Protein AF-Q0RM58-F1 (afdb_monomer_lite)

Organism: Frankia alni (strain DSM 45986 / CECT 9034 / ACN14a) (NCBI:txid326424)

Structure (mmCIF, N/CA/C/O backbone):
data_AF-Q0RM58-F1
#
_entry.id   AF-Q0RM58-F1
#
loop_
_atom_site.group_PDB
_atom_site.id
_atom_site.type_symbol
_atom_site.label_atom_id
_atom_site.label_alt_id
_atom_site.label_comp_id
_atom_site.label_asym_id
_atom_site.label_entity_id
_atom_site.label_seq_id
_atom_site.pdbx_PDB_ins_code
_atom_site.Cartn_x
_atom_site.Cartn_y
_atom_site.Cartn_z
_atom_site.occupancy
_atom_site.B_iso_or_equiv
_atom_site.auth_seq_id
_atom_site.auth_comp_id
_atom_site.auth_asym_id
_atom_site.auth_atom_id
_atom_site.pdbx_PDB_model_num
ATOM 1 N N . MET A 1 1 ? -11.724 3.800 24.415 1.00 93.94 1 MET A N 1
ATOM 2 C CA . MET A 1 1 ? -10.979 3.627 23.146 1.00 93.94 1 MET A CA 1
ATOM 3 C C . MET A 1 1 ? -10.703 2.174 22.776 1.00 93.94 1 MET A C 1
ATOM 5 O O . MET A 1 1 ? -10.964 1.827 21.635 1.00 93.94 1 MET A O 1
ATOM 9 N N . PHE A 1 2 ? -10.227 1.304 23.680 1.00 96.19 2 PHE A N 1
ATOM 10 C CA . PHE A 1 2 ? -9.857 -0.073 23.299 1.00 96.19 2 PHE A CA 1
ATOM 11 C C . PHE A 1 2 ? -10.993 -0.880 22.640 1.00 96.19 2 PHE A C 1
ATOM 13 O O . PHE A 1 2 ? -10.774 -1.454 21.582 1.00 96.19 2 PHE A O 1
ATOM 20 N N . GLY A 1 3 ? -12.210 -0.876 23.205 1.00 97.12 3 GLY A N 1
ATOM 21 C CA . GLY A 1 3 ? -13.359 -1.568 22.596 1.00 97.12 3 GLY A CA 1
ATOM 22 C C . GLY A 1 3 ? -13.718 -1.043 21.199 1.00 97.12 3 GLY A C 1
ATOM 23 O O . GLY A 1 3 ? -14.026 -1.821 20.301 1.00 97.12 3 GLY A O 1
ATOM 24 N N . THR A 1 4 ? -13.590 0.269 20.980 1.00 97.12 4 THR A N 1
ATOM 25 C CA . THR A 1 4 ? -13.769 0.889 19.659 1.00 97.12 4 THR A CA 1
ATOM 26 C C . THR A 1 4 ? -12.712 0.414 18.670 1.00 97.12 4 THR A C 1
ATOM 28 O O . THR A 1 4 ? -13.053 0.054 17.550 1.00 97.12 4 THR A O 1
ATOM 31 N N . TYR A 1 5 ? -11.445 0.366 19.089 1.00 98.19 5 TYR A N 1
ATOM 32 C CA . TYR A 1 5 ? -10.362 -0.129 18.243 1.00 98.19 5 TYR A CA 1
ATOM 33 C C . TYR A 1 5 ? -10.503 -1.618 17.923 1.00 98.19 5 TYR A C 1
ATOM 35 O O . TYR A 1 5 ? -10.303 -2.000 16.779 1.00 98.19 5 TYR A O 1
ATOM 43 N N . TRP A 1 6 ? -10.909 -2.447 18.891 1.00 98.38 6 TRP A N 1
ATOM 44 C CA . TRP A 1 6 ? -11.212 -3.857 18.641 1.00 98.38 6 TRP A CA 1
ATOM 45 C C . TRP A 1 6 ? -12.232 -4.009 17.512 1.00 98.38 6 TRP A C 1
ATOM 47 O O . TRP A 1 6 ? -11.985 -4.706 16.531 1.00 98.38 6 TRP A O 1
ATOM 57 N N . ARG A 1 7 ? -13.370 -3.311 17.636 1.00 98.19 7 ARG A N 1
ATOM 58 C CA . ARG A 1 7 ? -14.427 -3.326 16.621 1.00 98.19 7 ARG A CA 1
ATOM 59 C C . ARG A 1 7 ? -13.922 -2.801 15.277 1.00 98.19 7 ARG A C 1
ATOM 61 O O . ARG A 1 7 ? -14.227 -3.399 14.255 1.00 98.19 7 ARG A O 1
ATOM 68 N N . TRP A 1 8 ? -13.163 -1.706 15.281 1.00 98.19 8 TRP A N 1
ATOM 69 C CA . TRP A 1 8 ? -12.554 -1.120 14.086 1.00 98.19 8 TRP A CA 1
ATOM 70 C C . TRP A 1 8 ? -11.655 -2.115 13.354 1.00 98.19 8 TRP A C 1
ATOM 72 O O . TRP A 1 8 ? -11.871 -2.374 12.176 1.00 98.19 8 TRP A O 1
ATOM 82 N N . HIS A 1 9 ? -10.709 -2.720 14.070 1.00 98.44 9 HIS A N 1
ATOM 83 C CA . HIS A 1 9 ? -9.781 -3.695 13.518 1.00 98.44 9 HIS A CA 1
ATOM 84 C C . HIS A 1 9 ? -10.528 -4.889 12.909 1.00 98.44 9 HIS A C 1
ATOM 86 O O . HIS A 1 9 ? -10.348 -5.189 11.735 1.00 98.44 9 HIS A O 1
ATOM 92 N N . GLN A 1 10 ? -11.444 -5.507 13.665 1.00 98.38 10 GLN A N 1
ATOM 93 C CA . GLN A 1 10 ? -12.262 -6.629 13.182 1.00 98.38 10 GLN A CA 1
ATOM 94 C C . GLN A 1 10 ? -13.056 -6.272 11.920 1.00 98.38 10 GLN A C 1
ATOM 96 O O . GLN A 1 10 ? -13.127 -7.060 10.975 1.00 98.38 10 GLN A O 1
ATOM 101 N N . LEU A 1 11 ? -13.632 -5.069 11.876 1.00 98.12 11 LEU A N 1
ATOM 102 C CA . LEU A 1 11 ? -14.316 -4.577 10.687 1.00 98.12 11 LEU A CA 1
ATOM 103 C C . LEU A 1 11 ? -13.356 -4.434 9.501 1.00 98.12 11 LEU A C 1
ATOM 105 O O . LEU A 1 11 ? -13.660 -4.965 8.443 1.00 98.12 11 LEU A O 1
ATOM 109 N N . GLN A 1 12 ? -12.186 -3.809 9.659 1.00 97.94 12 GLN A N 1
ATOM 110 C CA . GLN A 1 12 ? -11.240 -3.667 8.545 1.00 97.94 12 GLN A CA 1
ATOM 111 C C . GLN A 1 12 ? -10.762 -5.020 7.993 1.00 97.94 12 GLN A C 1
ATOM 113 O O . GLN A 1 12 ? -10.669 -5.182 6.773 1.00 97.94 12 GLN A O 1
ATOM 118 N N . VAL A 1 13 ? -10.500 -5.998 8.871 1.00 97.44 13 VAL A N 1
ATOM 119 C CA . VAL A 1 13 ? -10.130 -7.367 8.470 1.00 97.44 13 VAL A CA 1
ATOM 120 C C . VAL A 1 13 ? -11.262 -8.024 7.683 1.00 97.44 13 VAL A C 1
ATOM 122 O O . VAL A 1 13 ? -11.053 -8.507 6.569 1.00 97.44 13 VAL A O 1
ATOM 125 N N . THR A 1 14 ? -12.479 -8.024 8.231 1.00 96.94 14 THR A N 1
ATOM 126 C CA . THR A 1 14 ? -13.628 -8.701 7.606 1.00 96.94 14 THR A CA 1
ATOM 127 C C . THR A 1 14 ? -14.047 -8.054 6.288 1.00 96.94 14 THR A C 1
ATOM 129 O O . THR A 1 14 ? -14.423 -8.763 5.353 1.00 96.94 14 THR A O 1
ATOM 132 N N . THR A 1 15 ? -13.922 -6.732 6.160 1.00 97.12 15 THR A N 1
ATOM 133 C CA . THR A 1 15 ? -14.230 -6.019 4.912 1.00 97.12 15 THR A CA 1
ATOM 134 C C . THR A 1 15 ? -13.074 -6.000 3.922 1.00 97.12 15 THR A C 1
ATOM 136 O O . THR A 1 15 ? -13.250 -5.515 2.807 1.00 97.12 15 THR A O 1
ATOM 139 N N . ARG A 1 16 ? -11.905 -6.531 4.309 1.00 97.56 16 ARG A N 1
ATOM 140 C CA . ARG A 1 16 ? -10.663 -6.509 3.521 1.00 97.56 16 ARG A CA 1
ATOM 141 C C . ARG A 1 16 ? -10.242 -5.097 3.110 1.00 97.56 16 ARG A C 1
ATOM 143 O O . ARG A 1 16 ? -9.751 -4.902 2.005 1.00 97.56 16 ARG A O 1
ATOM 150 N N . ASP A 1 17 ? -10.462 -4.123 3.989 1.00 97.62 17 ASP A N 1
ATOM 151 C CA . ASP A 1 17 ? -10.064 -2.725 3.762 1.00 97.62 17 ASP A CA 1
ATOM 152 C C . ASP A 1 17 ? -8.633 -2.446 4.247 1.00 97.62 17 ASP A C 1
ATOM 154 O O . ASP A 1 17 ? -8.108 -1.369 4.006 1.00 97.62 17 ASP A O 1
ATOM 158 N N . ILE A 1 18 ? -7.978 -3.415 4.901 1.00 97.31 18 ILE A N 1
ATOM 159 C CA . ILE A 1 18 ? -6.544 -3.328 5.205 1.00 97.31 18 ILE A CA 1
ATOM 160 C C . ILE A 1 18 ? -5.752 -3.661 3.944 1.00 97.31 18 ILE A C 1
ATOM 162 O O . ILE A 1 18 ? -5.834 -4.786 3.449 1.00 97.31 18 ILE A O 1
ATOM 166 N N . ASP A 1 19 ? -5.006 -2.677 3.436 1.00 97.44 19 ASP A N 1
ATOM 167 C CA . ASP A 1 19 ? -4.185 -2.774 2.224 1.00 97.44 19 ASP A CA 1
ATOM 168 C C . ASP A 1 19 ? -4.894 -3.535 1.070 1.00 97.44 19 ASP A C 1
ATOM 170 O O . ASP A 1 19 ? -4.359 -4.512 0.527 1.00 97.44 19 ASP A O 1
ATOM 174 N N . PRO A 1 20 ? -6.103 -3.111 0.636 1.00 98.38 20 PRO A N 1
ATOM 175 C CA . PRO A 1 20 ? -6.936 -3.858 -0.316 1.00 98.38 20 PRO A CA 1
ATOM 176 C C . PRO A 1 20 ? -6.264 -4.045 -1.682 1.00 98.38 20 PRO A C 1
ATOM 178 O O . PRO A 1 20 ? -6.655 -4.910 -2.468 1.00 98.38 20 PRO A O 1
ATOM 181 N N . VAL A 1 21 ? -5.235 -3.245 -1.971 1.00 98.62 21 VAL A N 1
ATOM 182 C CA . VAL A 1 21 ? -4.425 -3.353 -3.182 1.00 98.62 21 VAL A CA 1
ATOM 183 C C . VAL A 1 21 ? -3.596 -4.637 -3.228 1.00 98.62 21 VAL A C 1
ATOM 185 O O . VAL A 1 21 ? -3.374 -5.150 -4.318 1.00 98.62 21 VAL A O 1
ATOM 188 N N . TYR A 1 22 ? -3.191 -5.221 -2.095 1.00 98.56 22 TYR A N 1
ATOM 189 C CA . TYR A 1 22 ? -2.338 -6.419 -2.075 1.00 98.56 22 TYR A CA 1
ATOM 190 C C . TYR A 1 22 ? -3.008 -7.644 -2.711 1.00 98.56 22 TYR A C 1
ATOM 192 O O . TYR A 1 22 ? -2.450 -8.202 -3.663 1.00 98.56 22 TYR A O 1
ATOM 200 N N . PRO A 1 23 ? -4.211 -8.075 -2.276 1.00 98.56 23 PRO A N 1
ATOM 201 C CA . PRO A 1 23 ? -4.868 -9.218 -2.901 1.00 98.56 23 PRO A CA 1
ATOM 202 C C . PRO A 1 23 ? -5.266 -8.942 -4.359 1.00 98.56 23 PRO A C 1
ATOM 204 O O . PRO A 1 23 ? -5.287 -9.878 -5.162 1.00 98.56 23 PRO A O 1
ATOM 207 N N . VAL A 1 24 ? -5.550 -7.683 -4.716 1.00 98.75 24 VAL A N 1
ATOM 208 C CA . VAL A 1 24 ? -5.844 -7.270 -6.098 1.00 98.75 24 VAL A CA 1
ATOM 209 C C . VAL A 1 24 ? -4.597 -7.390 -6.970 1.00 98.75 24 VAL A C 1
ATOM 211 O O . VAL A 1 24 ? -4.641 -8.067 -7.993 1.00 98.75 24 VAL A O 1
ATOM 214 N N . LEU A 1 25 ? -3.471 -6.816 -6.547 1.00 98.69 25 LEU A N 1
ATOM 215 C CA . LEU A 1 25 ? -2.211 -6.841 -7.288 1.00 98.69 25 LEU A CA 1
ATOM 216 C C . LEU A 1 25 ? -1.702 -8.273 -7.479 1.00 98.69 25 LEU A C 1
ATOM 218 O O . LEU A 1 25 ? -1.343 -8.655 -8.590 1.00 98.69 25 LEU A O 1
ATOM 222 N N . ARG A 1 26 ? -1.777 -9.106 -6.431 1.00 98.69 26 ARG A N 1
ATOM 223 C CA . ARG A 1 26 ? -1.446 -10.539 -6.511 1.00 98.69 26 ARG A CA 1
ATOM 224 C C . ARG A 1 26 ? -2.321 -11.280 -7.517 1.00 98.69 26 ARG A C 1
ATOM 226 O O . ARG A 1 26 ? -1.838 -12.160 -8.226 1.00 98.69 26 ARG A O 1
ATOM 233 N N . HIS A 1 27 ? -3.612 -10.955 -7.575 1.00 98.62 27 HIS A N 1
ATOM 234 C CA . HIS A 1 27 ? -4.514 -11.549 -8.556 1.00 98.62 27 HIS A CA 1
ATOM 235 C C . HIS A 1 27 ? -4.170 -11.090 -9.978 1.00 98.62 27 HIS A C 1
ATOM 237 O O . HIS A 1 27 ? -4.113 -11.941 -10.857 1.00 98.62 27 HIS A O 1
ATOM 243 N N . VAL A 1 28 ? -3.889 -9.799 -10.200 1.00 98.50 28 VAL A N 1
ATOM 244 C CA . VAL A 1 28 ? -3.478 -9.275 -11.518 1.00 98.50 28 VAL A CA 1
ATOM 245 C C . VAL A 1 28 ? -2.206 -9.966 -12.009 1.00 98.50 28 VAL A C 1
ATOM 247 O O . VAL A 1 28 ? -2.202 -10.471 -13.124 1.00 98.50 28 VAL A O 1
ATOM 250 N N . ILE A 1 29 ? -1.172 -10.066 -11.164 1.00 98.50 29 ILE A N 1
ATOM 251 C CA . ILE A 1 29 ? 0.096 -10.743 -11.491 1.00 98.50 29 ILE A CA 1
ATOM 252 C C . ILE A 1 29 ? -0.152 -12.182 -11.961 1.00 98.50 29 ILE A C 1
ATOM 254 O O . ILE A 1 29 ? 0.335 -12.590 -13.012 1.00 98.50 29 ILE A O 1
ATOM 258 N N . ARG A 1 30 ? -0.955 -12.943 -11.206 1.00 98.00 30 ARG A N 1
ATOM 259 C CA . ARG A 1 30 ? -1.258 -14.345 -11.530 1.00 98.00 30 ARG A CA 1
ATOM 260 C C . ARG A 1 30 ? -2.120 -14.489 -12.779 1.00 98.00 30 ARG A C 1
ATOM 262 O O . ARG A 1 30 ? -1.852 -15.362 -13.592 1.00 98.00 30 ARG A O 1
ATOM 269 N N . ALA A 1 31 ? -3.147 -13.655 -12.924 1.00 96.94 31 ALA A N 1
ATOM 270 C CA . ALA A 1 31 ? -4.060 -13.707 -14.063 1.00 96.94 31 ALA A CA 1
ATOM 271 C C . ALA A 1 31 ? -3.372 -13.305 -15.375 1.00 96.94 31 ALA A C 1
ATOM 273 O O . ALA A 1 31 ? -3.677 -13.875 -16.416 1.00 96.94 31 ALA A O 1
ATOM 274 N N . ALA A 1 32 ? -2.430 -12.360 -15.320 1.00 96.31 32 ALA A N 1
ATOM 275 C CA . ALA A 1 32 ? -1.630 -11.950 -16.470 1.00 96.31 32 ALA A CA 1
ATOM 276 C C . ALA A 1 32 ? -0.449 -12.896 -16.763 1.00 96.31 32 ALA A C 1
ATOM 278 O O . ALA A 1 32 ? 0.242 -12.697 -17.757 1.00 96.31 32 ALA A O 1
ATOM 279 N N . GLY A 1 33 ? -0.208 -13.909 -15.919 1.00 97.06 33 GLY A N 1
ATOM 280 C CA . GLY A 1 33 ? 0.890 -14.860 -16.101 1.00 97.06 33 GLY A CA 1
ATOM 281 C C . GLY A 1 33 ? 2.271 -14.207 -16.046 1.00 97.06 33 GLY A C 1
ATOM 282 O O . GLY A 1 33 ? 3.168 -14.647 -16.760 1.00 97.06 33 GLY A O 1
ATOM 283 N N . LEU A 1 34 ? 2.428 -13.147 -15.244 1.00 97.56 34 LEU A N 1
ATOM 284 C CA . LEU A 1 34 ? 3.690 -12.414 -15.178 1.00 97.56 34 LEU A CA 1
ATOM 285 C C . LEU A 1 34 ? 4.786 -13.297 -14.588 1.00 97.56 34 LEU A C 1
ATOM 287 O O . LEU A 1 34 ? 4.572 -13.969 -13.573 1.00 97.56 34 LEU A O 1
ATOM 291 N N . ASP A 1 35 ? 5.968 -13.248 -15.195 1.00 98.19 35 ASP A N 1
ATOM 292 C CA . ASP A 1 35 ? 7.150 -13.860 -14.604 1.00 98.19 35 ASP A CA 1
ATOM 293 C C . ASP A 1 35 ? 7.598 -13.102 -13.338 1.00 98.19 35 ASP A C 1
ATOM 295 O O . ASP A 1 35 ? 7.035 -12.072 -12.940 1.00 98.19 35 ASP A O 1
ATOM 299 N N . ARG A 1 36 ? 8.616 -13.635 -12.657 1.00 98.31 36 ARG A N 1
ATOM 300 C CA . ARG A 1 36 ? 9.092 -13.067 -11.392 1.00 98.31 36 ARG A CA 1
ATOM 301 C C . ARG A 1 36 ? 9.662 -11.657 -11.566 1.00 98.31 36 ARG A C 1
ATOM 303 O O . ARG A 1 36 ? 9.396 -10.811 -10.716 1.00 98.31 36 ARG A O 1
ATOM 310 N N . ASP A 1 37 ? 10.403 -11.387 -12.638 1.00 98.62 37 ASP A N 1
ATOM 311 C CA . ASP A 1 37 ? 10.985 -10.063 -12.884 1.00 98.62 37 ASP A CA 1
ATOM 312 C C . ASP A 1 37 ? 9.896 -9.028 -13.171 1.00 98.62 37 ASP A C 1
ATOM 314 O O . ASP A 1 37 ? 9.885 -7.946 -12.580 1.00 98.62 37 ASP A O 1
ATOM 318 N N . GLN A 1 38 ? 8.928 -9.385 -14.011 1.00 98.56 38 GLN A N 1
ATOM 319 C CA . GLN A 1 38 ? 7.765 -8.564 -14.327 1.00 98.56 38 GLN A CA 1
ATOM 320 C C . GLN A 1 38 ? 6.907 -8.283 -13.091 1.00 98.56 38 GLN A C 1
ATOM 322 O O . GLN A 1 38 ? 6.439 -7.155 -12.910 1.00 98.56 38 GLN A O 1
ATOM 327 N N . ALA A 1 39 ? 6.714 -9.280 -12.223 1.00 98.75 39 ALA A N 1
ATOM 328 C CA . ALA A 1 39 ? 5.960 -9.136 -10.984 1.00 98.75 39 ALA A CA 1
ATOM 329 C C . ALA A 1 39 ? 6.666 -8.205 -9.985 1.00 98.75 39 ALA A C 1
ATOM 331 O O . ALA A 1 39 ? 6.025 -7.315 -9.418 1.00 98.75 39 ALA A O 1
ATOM 332 N N . VAL A 1 40 ? 7.985 -8.357 -9.798 1.00 98.81 40 VAL A N 1
ATOM 333 C CA . VAL A 1 40 ? 8.777 -7.442 -8.958 1.00 98.81 40 VAL A CA 1
ATOM 334 C C . VAL A 1 40 ? 8.747 -6.035 -9.538 1.00 98.81 40 VAL A C 1
ATOM 336 O O . VAL A 1 40 ? 8.516 -5.080 -8.794 1.00 98.81 40 VAL A O 1
ATOM 339 N N . TRP A 1 41 ? 8.912 -5.899 -10.856 1.00 98.75 41 TRP A N 1
ATOM 340 C CA . TRP A 1 41 ? 8.853 -4.610 -11.536 1.00 98.75 41 TRP A CA 1
ATOM 341 C C . TRP A 1 41 ? 7.515 -3.900 -11.301 1.00 98.75 41 TRP A C 1
ATOM 343 O O . TRP A 1 41 ? 7.475 -2.729 -10.920 1.00 98.75 41 TRP A O 1
ATOM 353 N N . LEU A 1 42 ? 6.407 -4.628 -11.429 1.00 98.81 42 LEU A N 1
ATOM 354 C CA . LEU A 1 42 ? 5.083 -4.087 -11.151 1.00 98.81 42 LEU A CA 1
ATOM 355 C C . LEU A 1 42 ? 4.923 -3.655 -9.684 1.00 98.81 42 LEU A C 1
ATOM 357 O O . LEU A 1 42 ? 4.368 -2.589 -9.407 1.00 98.81 42 LEU A O 1
ATOM 361 N N . VAL A 1 43 ? 5.426 -4.450 -8.735 1.00 98.81 43 VAL A N 1
ATOM 362 C CA . VAL A 1 43 ? 5.379 -4.118 -7.303 1.00 98.81 43 VAL A CA 1
ATOM 363 C C . VAL A 1 43 ? 6.180 -2.854 -6.996 1.00 98.81 43 VAL A C 1
ATOM 365 O O . VAL A 1 43 ? 5.663 -1.968 -6.312 1.00 98.81 43 VAL A O 1
ATOM 368 N N . V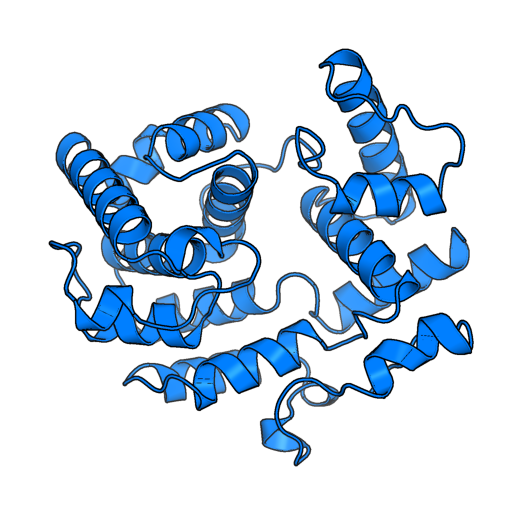AL A 1 44 ? 7.403 -2.711 -7.515 1.00 98.69 44 VAL A N 1
ATOM 369 C CA . VAL A 1 44 ? 8.197 -1.499 -7.256 1.00 98.69 44 VAL A CA 1
ATOM 370 C C . VAL A 1 44 ? 7.584 -0.267 -7.914 1.00 98.69 44 VAL A C 1
ATOM 372 O O . VAL A 1 44 ? 7.601 0.798 -7.300 1.00 98.69 44 VAL A O 1
ATOM 375 N N . LEU A 1 45 ? 6.974 -0.402 -9.100 1.00 98.75 45 LEU A N 1
ATOM 376 C CA . LEU A 1 45 ? 6.211 0.675 -9.731 1.00 98.75 45 LEU A CA 1
ATOM 377 C C . LEU A 1 45 ? 5.025 1.064 -8.851 1.00 98.75 45 LEU A C 1
ATOM 379 O O . LEU A 1 45 ? 4.819 2.249 -8.582 1.00 98.75 45 LEU A O 1
ATOM 383 N N . HIS A 1 46 ? 4.286 0.083 -8.328 1.00 98.81 46 HIS A N 1
ATOM 384 C CA . HIS A 1 46 ? 3.203 0.353 -7.394 1.00 98.81 46 HIS A CA 1
ATOM 385 C C . HIS A 1 46 ? 3.688 1.122 -6.169 1.00 98.81 46 HIS A C 1
ATOM 387 O O . HIS A 1 46 ? 3.079 2.133 -5.832 1.00 98.81 46 HIS A O 1
ATOM 393 N N . VAL A 1 47 ? 4.807 0.737 -5.551 1.00 98.69 47 VAL A N 1
ATOM 394 C CA . VAL A 1 47 ? 5.356 1.496 -4.420 1.00 98.69 47 VAL A CA 1
ATOM 395 C C . VAL A 1 47 ? 5.834 2.876 -4.863 1.00 98.69 47 VAL A C 1
ATOM 397 O O . VAL A 1 47 ? 5.620 3.836 -4.132 1.00 98.69 47 VAL A O 1
ATOM 400 N N . ALA A 1 48 ? 6.464 3.024 -6.031 1.00 98.56 48 ALA A N 1
ATOM 401 C CA . ALA A 1 48 ? 6.976 4.297 -6.540 1.00 98.56 48 ALA A CA 1
ATOM 402 C C . ALA A 1 48 ? 5.866 5.325 -6.812 1.00 98.56 48 ALA A C 1
ATOM 404 O O . ALA A 1 48 ? 6.044 6.503 -6.492 1.00 98.56 48 ALA A O 1
ATOM 405 N N . TYR A 1 49 ? 4.715 4.892 -7.329 1.00 98.69 49 TYR A N 1
ATOM 406 C CA . TYR A 1 49 ? 3.551 5.762 -7.511 1.00 98.69 49 TYR A CA 1
ATOM 407 C C . TYR A 1 49 ? 2.678 5.860 -6.262 1.00 98.69 49 TYR A C 1
ATOM 409 O O . TYR A 1 49 ? 2.103 6.913 -6.004 1.00 98.69 49 TYR A O 1
ATOM 417 N N . TYR A 1 50 ? 2.540 4.768 -5.512 1.00 98.50 50 TYR A N 1
ATOM 418 C CA . TYR A 1 50 ? 1.487 4.528 -4.518 1.00 98.50 50 TYR A CA 1
ATOM 419 C C . TYR A 1 50 ? 0.088 4.915 -5.031 1.00 98.50 50 TYR A C 1
ATOM 421 O O . TYR A 1 50 ? -0.714 5.575 -4.372 1.00 98.50 50 TYR A O 1
ATOM 429 N N . GLN A 1 51 ? -0.152 4.557 -6.291 1.00 98.50 51 GLN A N 1
ATOM 430 C CA . GLN A 1 51 ? -1.358 4.826 -7.063 1.00 98.50 51 GLN A CA 1
ATOM 431 C C . GLN A 1 51 ? -1.474 3.658 -8.057 1.00 98.50 51 GLN A C 1
ATOM 433 O O . GLN A 1 51 ? -0.605 3.498 -8.915 1.00 98.50 51 GLN A O 1
ATOM 438 N N . LEU A 1 52 ? -2.487 2.797 -7.904 1.00 98.75 52 LEU A N 1
ATOM 439 C CA . LEU A 1 52 ? -2.587 1.543 -8.656 1.00 98.75 52 LEU A CA 1
ATOM 440 C C . LEU A 1 52 ? -2.742 1.762 -10.169 1.00 98.75 52 LEU A C 1
ATOM 442 O O . LEU A 1 52 ? -2.017 1.137 -10.932 1.00 98.75 52 LEU A O 1
ATOM 446 N N . GLY A 1 53 ? -3.631 2.653 -10.613 1.00 98.75 53 GLY A N 1
ATOM 447 C CA . GLY A 1 53 ? -3.825 2.953 -12.040 1.00 98.75 53 GLY A CA 1
ATOM 448 C C . GLY A 1 53 ? -2.552 3.450 -12.737 1.00 98.75 53 GLY A C 1
ATOM 449 O O . GLY A 1 53 ? -2.199 2.949 -13.797 1.00 98.75 53 GLY A O 1
ATOM 450 N N . SER A 1 54 ? -1.801 4.359 -12.110 1.00 98.81 54 SER A N 1
ATOM 451 C CA . SER A 1 54 ? -0.506 4.849 -12.596 1.00 98.81 54 SER A CA 1
ATOM 452 C C . SER A 1 54 ? 0.524 3.730 -12.685 1.00 98.81 54 SER A C 1
ATOM 454 O O . SER A 1 54 ? 1.256 3.658 -13.665 1.00 98.81 54 SER A O 1
ATOM 456 N N . ALA A 1 55 ? 0.569 2.841 -11.690 1.00 98.75 55 ALA A N 1
ATOM 457 C CA . ALA A 1 55 ? 1.482 1.705 -11.700 1.00 98.75 55 ALA A CA 1
ATOM 458 C C . ALA A 1 55 ? 1.159 0.716 -12.829 1.00 98.75 55 ALA A C 1
ATOM 460 O O . ALA A 1 55 ? 2.066 0.303 -13.547 1.00 98.75 55 ALA A O 1
ATOM 461 N N . LEU A 1 56 ? -0.125 0.391 -13.028 1.00 98.81 56 LEU A N 1
ATOM 462 C CA . LEU A 1 56 ? -0.571 -0.473 -14.125 1.00 98.81 56 LEU A CA 1
ATOM 463 C C . LEU A 1 56 ? -0.319 0.167 -15.496 1.00 98.81 56 LEU A C 1
ATOM 465 O O . LEU A 1 56 ? 0.149 -0.514 -16.401 1.00 98.81 56 LEU A O 1
ATOM 469 N N . ALA A 1 57 ? -0.569 1.470 -15.647 1.00 98.69 57 ALA A N 1
ATOM 470 C CA . ALA A 1 57 ? -0.298 2.195 -16.887 1.00 98.69 57 ALA A CA 1
ATOM 471 C C . ALA A 1 57 ? 1.202 2.272 -17.201 1.00 98.69 57 ALA A C 1
ATOM 473 O O . ALA A 1 57 ? 1.605 2.039 -18.340 1.00 98.69 57 ALA A O 1
ATOM 474 N N . ALA A 1 58 ? 2.038 2.546 -16.195 1.00 98.56 58 ALA A N 1
ATOM 475 C CA . ALA A 1 58 ? 3.488 2.552 -16.354 1.00 98.56 58 ALA A CA 1
ATOM 476 C C . ALA A 1 58 ? 4.027 1.167 -16.724 1.00 98.56 58 ALA A C 1
ATOM 478 O O . ALA A 1 58 ? 4.853 1.064 -17.629 1.00 98.56 58 ALA A O 1
ATOM 479 N N . TRP A 1 59 ? 3.522 0.114 -16.077 1.00 98.56 59 TRP A N 1
ATOM 480 C CA . TRP A 1 59 ? 3.888 -1.259 -16.405 1.00 98.56 59 TRP A CA 1
ATOM 481 C C . TRP A 1 59 ? 3.414 -1.651 -17.809 1.00 98.56 59 TRP A C 1
ATOM 483 O O . TRP A 1 59 ? 4.201 -2.174 -18.583 1.00 98.56 59 TRP A O 1
ATOM 493 N N . GLY A 1 60 ? 2.175 -1.331 -18.195 1.00 98.06 60 GLY A N 1
ATOM 494 C CA . GLY A 1 60 ? 1.660 -1.638 -19.536 1.00 98.06 60 GLY A CA 1
ATOM 495 C C . GLY A 1 60 ? 2.452 -0.945 -20.650 1.00 98.06 60 GLY A C 1
ATOM 496 O O . GLY A 1 60 ? 2.760 -1.553 -21.669 1.00 98.06 60 GLY A O 1
ATOM 497 N N . ALA A 1 61 ? 2.861 0.308 -20.433 1.00 98.00 61 ALA A N 1
ATOM 498 C CA . ALA A 1 61 ? 3.694 1.049 -21.381 1.00 98.00 61 ALA A CA 1
ATOM 499 C C . ALA A 1 61 ? 5.162 0.578 -21.413 1.00 98.00 61 ALA A C 1
ATOM 501 O O . ALA A 1 61 ? 5.887 0.856 -22.380 1.00 98.00 61 ALA A O 1
ATOM 502 N N . GLN A 1 62 ? 5.625 -0.060 -20.336 1.00 98.00 62 GLN A N 1
ATOM 503 C CA . GLN A 1 62 ? 7.003 -0.494 -20.157 1.00 98.00 62 GLN A CA 1
ATOM 504 C C . GLN A 1 62 ? 7.078 -1.725 -19.218 1.00 98.00 62 GLN A C 1
ATOM 506 O O . GLN A 1 62 ? 7.442 -1.587 -18.044 1.00 98.00 62 GLN A O 1
ATOM 511 N N . PRO A 1 63 ? 6.746 -2.933 -19.724 1.00 97.31 63 PRO A N 1
ATOM 512 C CA . PRO A 1 63 ? 6.626 -4.148 -18.903 1.00 97.31 63 PRO A CA 1
ATOM 513 C C . PRO A 1 63 ? 7.979 -4.729 -18.479 1.00 97.31 63 PRO A C 1
ATOM 515 O O . PRO A 1 63 ? 8.049 -5.527 -17.547 1.00 97.31 63 PRO A O 1
ATOM 518 N N . VAL A 1 64 ? 9.054 -4.302 -19.142 1.00 97.88 64 VAL A N 1
ATOM 519 C CA . VAL A 1 64 ? 10.445 -4.605 -18.794 1.00 97.88 64 VAL A CA 1
ATOM 520 C C . VAL A 1 64 ? 11.093 -3.331 -18.246 1.00 97.88 64 VAL A C 1
ATOM 522 O O . VAL A 1 64 ? 10.880 -2.267 -18.835 1.00 97.88 64 VAL A O 1
ATOM 525 N N . PRO A 1 65 ? 11.886 -3.389 -17.159 1.00 97.94 65 PRO A N 1
ATOM 526 C CA . PRO A 1 65 ? 12.599 -2.224 -16.650 1.00 97.94 65 PRO A CA 1
ATOM 527 C C . PRO A 1 65 ? 13.400 -1.511 -17.745 1.00 97.94 65 PRO A C 1
ATOM 529 O O . PRO A 1 65 ? 14.065 -2.126 -18.572 1.00 97.94 65 PRO A O 1
ATOM 532 N N . GLY A 1 66 ? 13.327 -0.186 -17.746 1.00 97.44 66 GLY A N 1
ATOM 533 C CA . GLY A 1 66 ? 13.959 0.665 -18.746 1.00 97.44 66 GLY A CA 1
ATOM 534 C C . GLY A 1 66 ? 13.956 2.121 -18.301 1.00 97.44 66 GLY A C 1
ATOM 535 O O . GLY A 1 66 ? 13.316 2.466 -17.302 1.00 97.44 66 GLY A O 1
ATOM 536 N N . GLY A 1 67 ? 14.679 2.968 -19.036 1.00 96.94 67 GLY A N 1
ATOM 537 C CA . GLY A 1 67 ? 14.885 4.376 -18.689 1.00 96.94 67 GLY A CA 1
ATOM 538 C C . GLY A 1 67 ? 13.582 5.163 -18.467 1.00 96.94 67 GLY A C 1
ATOM 539 O O . GLY A 1 67 ? 12.551 4.840 -19.062 1.00 96.94 67 GLY A O 1
ATOM 540 N N . PRO A 1 68 ? 13.608 6.209 -17.622 1.00 95.50 68 PRO A N 1
ATOM 541 C CA . PRO A 1 68 ? 12.417 6.990 -17.321 1.00 95.50 68 PRO A CA 1
ATOM 542 C C . PRO A 1 68 ? 11.902 7.719 -18.570 1.00 95.50 68 PRO A C 1
ATOM 544 O O . PRO A 1 68 ? 12.644 8.436 -19.242 1.00 95.50 68 PRO A O 1
ATOM 547 N N . ARG A 1 69 ? 10.604 7.579 -18.859 1.00 97.12 69 ARG A N 1
ATOM 548 C CA . ARG A 1 69 ? 9.932 8.281 -19.963 1.00 97.12 69 ARG A CA 1
ATOM 549 C C . ARG A 1 69 ? 9.161 9.492 -19.428 1.00 97.12 69 ARG A C 1
ATOM 551 O O . ARG A 1 69 ? 8.424 9.326 -18.452 1.00 97.12 69 ARG A O 1
ATOM 558 N N . PRO A 1 70 ? 9.234 10.678 -20.067 1.00 97.00 70 PRO A N 1
ATOM 559 C CA . PRO A 1 70 ? 8.580 11.889 -19.563 1.00 97.00 70 PRO A CA 1
ATOM 560 C C . PRO A 1 70 ? 7.092 11.717 -19.226 1.00 97.00 70 PRO A C 1
ATOM 562 O O . PRO A 1 70 ? 6.659 12.154 -18.166 1.00 97.00 70 PRO A O 1
ATOM 565 N N . GLY A 1 71 ? 6.325 11.021 -20.075 1.00 97.62 71 GLY A N 1
ATOM 566 C CA . GLY A 1 71 ? 4.896 10.777 -19.840 1.00 97.62 71 GLY A CA 1
ATOM 567 C C . GLY A 1 71 ? 4.589 9.847 -18.660 1.00 97.62 71 GLY A C 1
ATOM 568 O O . GLY A 1 71 ? 3.521 9.952 -18.068 1.00 97.62 71 GLY A O 1
ATOM 569 N N . LEU A 1 72 ? 5.518 8.963 -18.279 1.00 98.31 72 LEU A N 1
ATOM 570 C CA . LEU A 1 72 ? 5.340 8.081 -17.122 1.00 98.31 72 LEU A CA 1
ATOM 571 C C . LEU A 1 72 ? 5.645 8.821 -15.816 1.00 98.31 72 LEU A C 1
ATOM 573 O O . LEU A 1 72 ? 4.947 8.641 -14.819 1.00 98.31 72 LEU A O 1
ATOM 577 N N . LEU A 1 73 ? 6.639 9.710 -15.819 1.00 98.44 73 LEU A N 1
ATOM 578 C CA . LEU A 1 73 ? 7.018 10.494 -14.639 1.00 98.44 73 LEU A CA 1
ATOM 579 C C . LEU A 1 73 ? 5.942 11.496 -14.194 1.00 98.44 73 LEU A C 1
ATOM 581 O O . LEU A 1 73 ? 5.957 11.931 -13.046 1.00 98.44 73 LEU A O 1
ATOM 585 N N . THR A 1 74 ? 5.026 11.876 -15.086 1.00 98.31 74 THR A N 1
ATOM 586 C CA . THR A 1 74 ? 3.938 12.823 -14.797 1.00 98.31 74 THR A CA 1
ATOM 587 C C . THR A 1 74 ? 2.638 12.146 -14.362 1.00 98.31 74 THR A C 1
ATOM 589 O O . THR A 1 74 ? 1.673 12.843 -14.031 1.00 98.31 74 THR A O 1
ATOM 592 N N . LEU A 1 75 ? 2.587 10.807 -14.329 1.00 98.62 75 LEU A N 1
ATOM 593 C CA . LEU A 1 75 ? 1.407 10.093 -13.849 1.00 98.62 75 LEU A CA 1
ATOM 594 C C . LEU A 1 75 ? 1.140 10.412 -12.362 1.00 98.62 75 LEU A C 1
ATOM 596 O O . LEU A 1 75 ? 2.075 10.645 -11.590 1.00 98.62 75 LEU A O 1
ATOM 600 N N . PRO A 1 76 ? -0.133 10.414 -11.921 1.00 98.56 76 PRO A N 1
ATOM 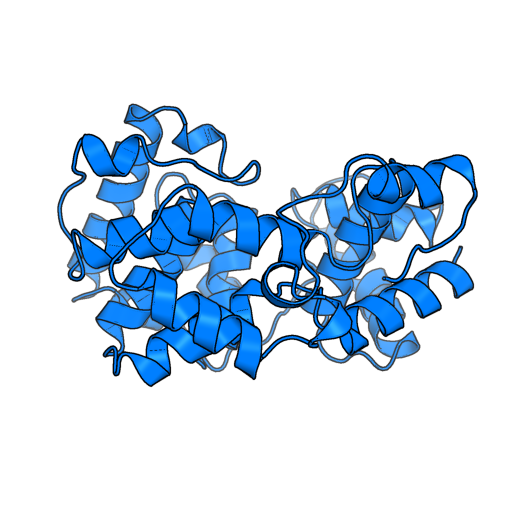601 C CA . PRO A 1 76 ? -0.489 10.725 -10.541 1.00 98.56 76 PRO A CA 1
ATOM 602 C C . PRO A 1 76 ? 0.232 9.849 -9.509 1.00 98.56 76 PRO A C 1
ATOM 604 O O . PRO A 1 76 ? 0.284 8.628 -9.653 1.00 98.56 76 PRO A O 1
ATOM 607 N N . THR A 1 77 ? 0.690 10.466 -8.420 1.00 98.38 77 THR A N 1
ATOM 608 C CA . THR A 1 77 ? 1.291 9.783 -7.264 1.00 98.38 77 THR A CA 1
ATOM 609 C C . THR A 1 77 ? 0.454 9.974 -5.996 1.00 98.38 77 THR A C 1
ATOM 611 O O . THR A 1 77 ? -0.143 11.037 -5.764 1.00 98.38 77 THR A O 1
ATOM 614 N N . GLY A 1 78 ? 0.420 8.938 -5.157 1.00 97.31 78 GLY A N 1
ATOM 615 C CA . GLY A 1 78 ? -0.175 8.948 -3.824 1.00 97.31 78 GLY A CA 1
ATOM 616 C C . GLY A 1 78 ? 0.490 9.962 -2.889 1.00 97.31 78 GLY A C 1
ATOM 617 O O . GLY A 1 78 ? 1.556 10.520 -3.166 1.00 97.31 78 GLY A O 1
ATOM 618 N N . THR A 1 79 ? -0.148 10.240 -1.755 1.00 95.50 79 THR A N 1
ATOM 619 C CA . THR A 1 79 ? 0.346 11.231 -0.775 1.00 95.50 79 THR A CA 1
ATOM 620 C C . THR A 1 79 ? 1.650 10.778 -0.111 1.00 95.50 79 THR A C 1
ATOM 622 O O . THR A 1 79 ? 2.524 11.586 0.226 1.00 95.50 79 THR A O 1
ATOM 625 N N . GLU A 1 80 ? 1.793 9.470 0.017 1.00 95.31 80 GLU A N 1
ATOM 626 C CA . GLU A 1 80 ? 2.913 8.725 0.563 1.00 95.31 80 GLU A CA 1
ATOM 627 C C . GLU A 1 80 ? 4.165 8.894 -0.307 1.00 95.31 80 GLU A C 1
ATOM 629 O O . GLU A 1 80 ? 5.280 8.957 0.206 1.00 95.31 80 GLU A O 1
ATOM 634 N N . ARG A 1 81 ? 3.972 9.097 -1.618 1.00 97.19 81 ARG A N 1
ATOM 635 C CA . ARG A 1 81 ? 5.018 9.355 -2.616 1.00 97.19 81 ARG A CA 1
ATOM 636 C C . ARG A 1 81 ? 4.978 10.773 -3.185 1.00 97.19 81 ARG A C 1
ATOM 638 O O . ARG A 1 81 ? 5.451 11.019 -4.288 1.00 97.19 81 ARG A O 1
ATOM 645 N N . ARG A 1 82 ? 4.481 11.754 -2.422 1.00 96.19 82 ARG A N 1
ATOM 646 C CA . ARG A 1 82 ? 4.362 13.156 -2.882 1.00 96.19 82 ARG A CA 1
ATOM 647 C C . ARG A 1 82 ? 5.669 13.788 -3.383 1.00 96.19 82 ARG A C 1
ATOM 649 O O . ARG A 1 82 ? 5.600 14.710 -4.186 1.00 96.19 82 ARG A O 1
ATOM 656 N N . ALA A 1 83 ? 6.832 13.311 -2.930 1.00 97.06 83 ALA A N 1
ATOM 657 C CA . ALA A 1 83 ? 8.135 13.761 -3.427 1.00 97.06 83 ALA A CA 1
ATOM 658 C C . ALA A 1 83 ? 8.318 13.457 -4.926 1.00 97.06 83 ALA A C 1
ATOM 660 O O . ALA A 1 83 ? 8.881 14.262 -5.657 1.00 97.06 83 ALA A O 1
ATOM 661 N N . HIS A 1 84 ? 7.741 12.354 -5.413 1.00 98.25 84 HIS A N 1
ATOM 662 C CA . HIS A 1 84 ? 7.782 11.957 -6.822 1.00 98.25 84 HIS A CA 1
ATOM 663 C C . HIS A 1 84 ? 6.849 12.790 -7.721 1.00 98.25 84 HIS A C 1
ATOM 665 O O . HIS A 1 84 ? 6.796 12.562 -8.923 1.00 98.25 84 HIS A O 1
ATOM 671 N N . ARG A 1 85 ? 6.114 13.771 -7.173 1.00 97.44 85 ARG A N 1
ATOM 672 C CA . ARG A 1 85 ? 5.427 14.794 -7.987 1.00 97.44 85 ARG A CA 1
ATOM 673 C C . ARG A 1 85 ? 6.423 15.748 -8.648 1.00 97.44 85 ARG A C 1
ATOM 675 O O . ARG A 1 85 ? 6.103 16.346 -9.669 1.00 97.44 85 ARG A O 1
ATOM 682 N N . ASP A 1 86 ? 7.616 15.888 -8.070 1.00 98.12 86 ASP A N 1
ATOM 683 C CA . ASP A 1 86 ? 8.757 16.480 -8.756 1.00 98.12 86 ASP A CA 1
ATOM 684 C C . ASP A 1 86 ? 9.360 15.428 -9.696 1.00 98.12 86 ASP A C 1
ATOM 686 O O . ASP A 1 86 ? 10.006 14.468 -9.264 1.00 98.12 86 ASP A O 1
ATOM 690 N N . VAL A 1 87 ? 9.160 15.630 -10.998 1.00 98.19 87 VAL A N 1
ATOM 691 C CA . VAL A 1 87 ? 9.626 14.716 -12.049 1.00 98.19 87 VAL A CA 1
ATOM 692 C C . VAL A 1 87 ? 11.137 14.489 -12.014 1.00 98.19 87 VAL A C 1
ATOM 694 O O . VAL A 1 87 ? 11.592 13.419 -12.405 1.00 98.19 87 VAL A O 1
ATOM 697 N N . ARG A 1 88 ? 11.932 15.446 -11.510 1.00 98.25 88 ARG A N 1
ATOM 698 C CA . ARG A 1 88 ? 13.390 15.287 -11.386 1.00 98.25 88 ARG A CA 1
ATOM 699 C C . ARG A 1 88 ? 13.735 14.317 -10.263 1.00 98.25 88 ARG A C 1
ATOM 701 O O . ARG A 1 88 ? 14.621 13.487 -10.434 1.00 98.25 88 ARG A O 1
ATOM 708 N N . GLN A 1 89 ? 13.043 14.414 -9.126 1.00 98.38 89 GLN A N 1
ATOM 709 C CA . GLN A 1 89 ? 13.202 13.466 -8.017 1.00 98.38 89 GLN A CA 1
ATOM 710 C C . GLN A 1 89 ? 12.756 12.068 -8.432 1.00 98.38 89 GLN A C 1
ATOM 712 O O . GLN A 1 89 ? 13.456 11.094 -8.163 1.00 98.38 89 GLN A O 1
ATOM 717 N N . PHE A 1 90 ? 11.631 11.971 -9.141 1.00 98.50 90 PHE A N 1
ATOM 718 C CA . PHE A 1 90 ? 11.142 10.682 -9.606 1.00 98.50 90 PHE A CA 1
ATOM 719 C C . PHE A 1 90 ? 12.068 10.057 -10.661 1.00 98.50 90 PHE A C 1
ATOM 721 O O . PHE A 1 90 ? 12.393 8.878 -10.563 1.00 98.50 90 PHE A O 1
ATOM 728 N N . ALA A 1 91 ? 12.581 10.842 -11.613 1.00 98.50 91 ALA A N 1
ATOM 729 C CA . ALA A 1 91 ? 13.555 10.358 -12.592 1.00 98.50 91 ALA A CA 1
ATOM 730 C C . ALA A 1 91 ? 14.810 9.777 -11.923 1.00 98.50 91 ALA A C 1
ATOM 732 O O . ALA A 1 91 ? 15.279 8.717 -12.333 1.00 98.50 91 ALA A O 1
ATOM 733 N N . ARG A 1 92 ? 15.327 10.429 -10.870 1.00 98.50 92 ARG A N 1
ATOM 734 C CA . ARG A 1 92 ? 16.477 9.917 -10.109 1.00 98.50 92 ARG A CA 1
ATOM 735 C C . ARG A 1 92 ? 16.155 8.636 -9.345 1.00 98.50 92 ARG A C 1
ATOM 737 O O . ARG A 1 92 ? 16.919 7.684 -9.437 1.00 98.50 92 ARG A O 1
ATOM 744 N N . HIS A 1 93 ? 15.002 8.570 -8.673 1.00 98.62 93 HIS A N 1
ATOM 745 C CA . HIS A 1 93 ? 14.538 7.337 -8.027 1.00 98.62 93 HIS A CA 1
ATOM 746 C C . HIS A 1 93 ? 14.448 6.171 -9.024 1.00 98.62 93 HIS A C 1
ATOM 748 O O . HIS A 1 93 ? 14.966 5.086 -8.766 1.00 98.62 93 HIS A O 1
ATOM 754 N N . TRP A 1 94 ? 13.836 6.411 -10.187 1.00 98.56 94 TRP A N 1
ATOM 755 C CA . TRP A 1 94 ? 13.700 5.417 -11.249 1.00 98.56 94 TRP A CA 1
ATOM 756 C C . TRP A 1 94 ? 15.069 4.961 -11.763 1.00 98.56 94 TRP A C 1
ATOM 758 O O . TRP A 1 94 ? 15.320 3.763 -11.845 1.00 98.56 94 TRP A O 1
ATOM 768 N N . ALA A 1 95 ? 15.984 5.889 -12.053 1.00 98.44 95 ALA A N 1
ATOM 769 C CA . ALA A 1 95 ? 17.347 5.549 -12.460 1.00 98.44 95 ALA A CA 1
ATOM 770 C C . ALA A 1 95 ? 18.095 4.747 -11.377 1.00 98.44 95 ALA A C 1
ATOM 772 O O . ALA A 1 95 ? 18.789 3.783 -11.694 1.00 98.44 95 ALA A O 1
ATOM 773 N N . GLY A 1 96 ? 17.903 5.093 -10.100 1.00 98.44 96 GLY A N 1
ATOM 774 C CA . GLY A 1 96 ? 18.448 4.352 -8.963 1.00 98.44 96 GLY A CA 1
ATOM 775 C C . GLY A 1 96 ? 17.934 2.912 -8.879 1.00 98.44 96 GLY A C 1
ATOM 776 O O . GLY A 1 96 ? 18.722 2.013 -8.582 1.00 98.44 96 GLY A O 1
ATOM 777 N N . LEU A 1 97 ? 16.649 2.677 -9.182 1.00 98.38 97 LEU A N 1
ATOM 778 C CA . LEU A 1 97 ? 16.077 1.328 -9.285 1.00 98.38 97 LEU A CA 1
ATOM 779 C C . LEU A 1 97 ? 16.737 0.527 -10.409 1.00 98.38 97 LEU A C 1
ATOM 781 O O . LEU A 1 97 ? 17.177 -0.590 -10.164 1.00 98.38 97 LEU A O 1
ATOM 785 N N . LEU A 1 98 ? 16.854 1.102 -11.610 1.00 98.56 98 LEU A N 1
ATOM 786 C CA . LEU A 1 98 ? 17.481 0.418 -12.749 1.00 98.56 98 LEU A CA 1
ATOM 787 C C . LEU A 1 98 ? 18.930 0.048 -12.444 1.00 98.56 98 LEU A C 1
ATOM 789 O O . LEU A 1 98 ? 19.306 -1.107 -12.592 1.00 98.56 98 LEU A O 1
ATOM 793 N N . GLY A 1 99 ? 19.709 0.988 -11.903 1.00 98.38 99 GLY A N 1
ATOM 794 C CA . GLY A 1 99 ? 21.083 0.704 -11.504 1.00 98.38 99 GLY A CA 1
ATOM 795 C C . GLY A 1 99 ? 21.177 -0.379 -10.425 1.00 98.38 99 GLY A C 1
ATOM 796 O O . GLY A 1 99 ? 22.163 -1.110 -10.381 1.00 98.38 99 GLY A O 1
ATOM 797 N N . ALA A 1 100 ? 20.176 -0.502 -9.546 1.00 98.44 100 ALA A N 1
ATOM 798 C CA . ALA A 1 100 ? 20.101 -1.613 -8.605 1.00 98.44 100 ALA A CA 1
ATOM 799 C C . ALA A 1 100 ? 19.790 -2.935 -9.321 1.00 98.44 100 ALA A C 1
ATOM 801 O O . ALA A 1 100 ? 20.499 -3.909 -9.098 1.00 98.44 100 ALA A O 1
ATOM 802 N N . PHE A 1 101 ? 18.809 -2.970 -10.222 1.00 98.62 101 PHE A N 1
ATOM 803 C CA . PHE A 1 101 ? 18.481 -4.176 -10.989 1.00 98.62 101 PHE A CA 1
ATOM 804 C C . PHE A 1 101 ? 19.658 -4.661 -11.829 1.00 98.62 101 PHE A C 1
ATOM 806 O O . PHE A 1 101 ? 19.991 -5.842 -11.763 1.00 98.62 101 PHE A O 1
ATOM 813 N N . ASP A 1 102 ? 20.347 -3.759 -12.525 1.00 98.38 102 ASP A N 1
ATOM 814 C CA . ASP A 1 102 ? 21.498 -4.092 -13.367 1.00 98.38 102 ASP A CA 1
ATOM 815 C C . ASP A 1 102 ? 22.611 -4.781 -12.562 1.00 98.38 102 ASP A C 1
ATOM 817 O O . ASP A 1 102 ? 23.163 -5.792 -12.994 1.00 98.38 102 ASP A O 1
ATOM 821 N N . ARG A 1 103 ? 22.897 -4.303 -11.341 1.00 98.38 103 ARG A N 1
ATOM 822 C CA . ARG A 1 103 ? 23.904 -4.913 -10.447 1.00 98.38 103 ARG A CA 1
ATOM 823 C C . ARG A 1 103 ? 23.541 -6.316 -9.965 1.00 98.38 103 ARG A C 1
ATOM 825 O O . ARG A 1 103 ? 24.425 -7.041 -9.516 1.00 98.38 103 ARG A O 1
ATOM 832 N N . HIS A 1 104 ? 22.265 -6.676 -10.014 1.00 98.50 104 HIS A N 1
ATOM 833 C CA . HIS A 1 104 ? 21.752 -7.939 -9.493 1.00 98.50 104 HIS A CA 1
ATOM 834 C C . HIS A 1 104 ? 21.142 -8.838 -10.579 1.00 98.50 104 HIS A C 1
ATOM 836 O O . HIS A 1 104 ? 20.520 -9.844 -10.253 1.00 98.50 104 HIS A O 1
ATOM 842 N N . GLY A 1 105 ? 21.336 -8.507 -11.860 1.00 98.00 105 GLY A N 1
ATOM 843 C CA . GLY A 1 105 ? 20.850 -9.315 -12.983 1.00 98.00 105 GLY A CA 1
ATOM 844 C C . GLY A 1 105 ? 19.337 -9.250 -13.212 1.00 98.00 105 GLY A C 1
ATOM 845 O O . GLY A 1 105 ? 18.796 -10.149 -13.844 1.00 98.00 105 GLY A O 1
ATOM 846 N N . GLY A 1 106 ? 18.658 -8.215 -12.708 1.00 98.50 106 GLY A N 1
ATOM 847 C CA . GLY A 1 106 ? 17.224 -7.985 -12.902 1.00 98.50 106 GLY A CA 1
ATOM 848 C C . GLY A 1 106 ? 16.455 -7.680 -11.607 1.00 98.50 106 GLY A C 1
ATOM 849 O O . GLY A 1 106 ? 17.014 -7.765 -10.507 1.00 98.50 106 GLY A O 1
ATOM 850 N N . PRO A 1 107 ? 15.165 -7.304 -11.713 1.00 98.69 107 PRO A N 1
ATOM 851 C CA . PRO A 1 107 ? 14.292 -7.059 -10.563 1.00 98.69 107 PRO A CA 1
ATOM 852 C C . PRO A 1 107 ? 14.251 -8.191 -9.524 1.00 98.69 107 PRO A C 1
ATOM 854 O O . PRO A 1 107 ? 14.360 -7.932 -8.325 1.00 98.69 107 PRO A O 1
ATOM 857 N N . ALA A 1 108 ? 14.108 -9.443 -9.956 1.00 98.69 108 ALA A N 1
ATOM 858 C CA . ALA A 1 108 ? 14.039 -10.614 -9.091 1.00 98.69 108 ALA A CA 1
ATOM 859 C C . ALA A 1 108 ? 15.366 -10.859 -8.371 1.00 98.69 108 ALA A C 1
ATOM 861 O O . ALA A 1 108 ? 15.371 -11.034 -7.154 1.00 98.69 108 ALA A O 1
ATOM 862 N N . GLY A 1 109 ? 16.485 -10.792 -9.097 1.00 98.62 109 GLY A N 1
ATOM 863 C CA . GLY A 1 109 ? 17.815 -10.925 -8.505 1.00 98.62 109 GLY A CA 1
ATOM 864 C C . GLY A 1 109 ? 18.112 -9.828 -7.479 1.00 98.62 109 GLY A C 1
ATOM 865 O O . GLY A 1 109 ? 18.701 -10.104 -6.433 1.00 98.62 109 GLY A O 1
ATOM 866 N N . TRP A 1 110 ? 17.647 -8.596 -7.726 1.00 98.69 110 TRP A N 1
ATOM 867 C CA . TRP A 1 110 ? 17.720 -7.506 -6.749 1.00 98.69 110 TRP A CA 1
ATOM 868 C C . TRP A 1 110 ? 16.922 -7.829 -5.487 1.00 98.69 110 TRP A C 1
ATOM 870 O O . TRP A 1 110 ? 17.469 -7.774 -4.388 1.00 98.69 110 TRP A O 1
ATOM 880 N N . LEU A 1 111 ? 15.658 -8.239 -5.621 1.00 98.56 111 LEU A N 1
ATOM 881 C CA . LEU A 1 111 ? 14.840 -8.582 -4.457 1.00 98.56 111 LEU A CA 1
ATOM 882 C C . LEU A 1 111 ? 15.467 -9.725 -3.637 1.00 98.56 111 LEU A C 1
ATOM 884 O O . LEU A 1 111 ? 15.525 -9.646 -2.408 1.00 98.56 111 LEU A O 1
ATOM 888 N N . ASP A 1 112 ? 15.994 -10.745 -4.314 1.00 98.50 112 ASP A N 1
ATOM 889 C CA . ASP A 1 112 ? 16.607 -11.919 -3.688 1.00 98.50 112 ASP A CA 1
ATOM 890 C C . ASP A 1 112 ? 17.908 -11.583 -2.949 1.00 98.50 112 ASP A C 1
ATOM 892 O O . ASP A 1 112 ? 18.186 -12.156 -1.891 1.00 98.50 112 ASP A O 1
ATOM 896 N N . ALA A 1 113 ? 18.678 -10.601 -3.429 1.00 98.31 113 ALA A N 1
ATOM 897 C CA . ALA A 1 113 ? 19.877 -10.117 -2.744 1.00 98.31 113 ALA A CA 1
ATOM 898 C C . ALA A 1 113 ? 19.573 -9.494 -1.364 1.00 98.31 113 ALA A C 1
ATOM 900 O O . ALA A 1 113 ? 20.407 -9.565 -0.444 1.00 98.31 113 ALA A O 1
ATOM 901 N N . GLY A 1 114 ? 18.364 -8.945 -1.192 1.00 97.69 114 GLY A N 1
ATOM 902 C CA . GLY A 1 114 ? 17.834 -8.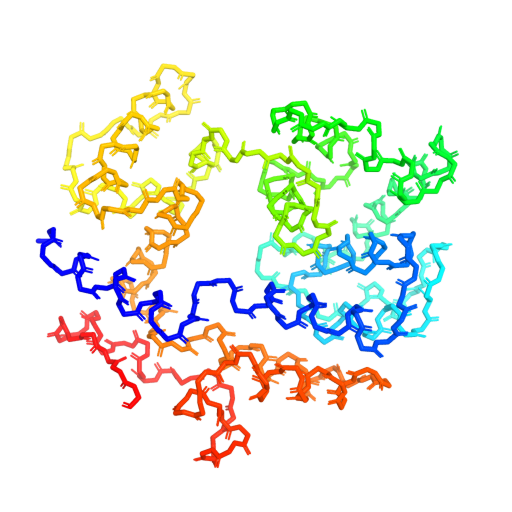494 0.097 1.00 97.69 114 GLY A CA 1
ATOM 903 C C . GLY A 1 114 ? 17.605 -9.634 1.098 1.00 97.69 114 GLY A C 1
ATOM 904 O O . GLY A 1 114 ? 17.685 -9.414 2.307 1.00 97.69 114 GLY A O 1
ATOM 905 N N . GLY A 1 115 ? 17.423 -10.863 0.610 1.00 96.56 115 GLY A N 1
ATOM 906 C CA . GLY A 1 115 ? 17.207 -12.061 1.415 1.00 96.56 115 GLY A CA 1
ATOM 907 C C . GLY A 1 115 ? 15.826 -12.131 2.078 1.00 96.56 115 GLY A C 1
ATOM 908 O O . GLY A 1 115 ? 14.969 -11.270 1.901 1.00 96.56 115 GLY A O 1
ATOM 909 N N . ALA A 1 116 ? 15.613 -13.191 2.864 1.00 96.69 116 ALA A N 1
ATOM 910 C CA . ALA A 1 116 ? 14.347 -13.441 3.560 1.00 96.69 116 ALA A CA 1
ATOM 911 C C . ALA A 1 116 ? 14.243 -12.749 4.936 1.00 96.69 116 ALA A C 1
ATOM 913 O O . ALA A 1 116 ? 13.151 -12.643 5.496 1.00 96.69 116 ALA A O 1
ATOM 914 N N . ASP A 1 117 ? 15.353 -12.260 5.500 1.00 97.56 117 ASP A N 1
ATOM 915 C CA . ASP A 1 117 ? 15.315 -11.506 6.757 1.00 97.56 117 ASP A CA 1
ATOM 916 C C . ASP A 1 117 ? 14.668 -10.131 6.544 1.00 97.56 117 ASP A C 1
ATOM 918 O O . ASP A 1 117 ? 15.091 -9.353 5.688 1.00 97.56 117 ASP A O 1
ATOM 922 N N . TRP A 1 118 ? 13.649 -9.815 7.346 1.00 96.75 118 TRP A N 1
ATOM 923 C CA . TRP A 1 118 ? 12.863 -8.590 7.194 1.00 96.75 118 TRP A CA 1
ATOM 924 C C . TRP A 1 118 ? 13.707 -7.322 7.290 1.00 96.75 118 TRP A C 1
ATOM 926 O O . TRP A 1 118 ? 13.508 -6.387 6.512 1.00 96.75 118 TRP A O 1
ATOM 936 N N . ARG A 1 119 ? 14.646 -7.261 8.241 1.00 95.94 119 ARG A N 1
ATOM 937 C CA . ARG A 1 119 ? 15.464 -6.060 8.453 1.00 95.94 119 ARG A CA 1
ATOM 938 C C . ARG A 1 119 ? 16.441 -5.877 7.309 1.00 95.94 119 ARG A C 1
ATOM 940 O O . ARG A 1 119 ? 16.481 -4.791 6.739 1.00 95.94 119 ARG A O 1
ATOM 947 N N . ARG A 1 120 ? 17.133 -6.948 6.920 1.00 97.62 120 ARG A N 1
ATOM 948 C CA . ARG A 1 120 ? 18.048 -6.945 5.779 1.00 97.62 120 ARG A CA 1
ATOM 949 C C . ARG A 1 120 ? 17.338 -6.545 4.486 1.00 97.62 120 ARG A C 1
ATOM 951 O O . ARG A 1 120 ? 17.857 -5.706 3.755 1.00 97.62 120 ARG A O 1
ATOM 958 N N . LEU A 1 121 ? 16.140 -7.075 4.228 1.00 98.25 121 LEU A N 1
ATOM 959 C CA . LEU A 1 121 ? 15.353 -6.704 3.051 1.00 98.25 121 LEU A CA 1
ATOM 960 C C . LEU A 1 121 ? 14.972 -5.216 3.075 1.00 98.25 121 LEU A C 1
ATOM 962 O O . LEU A 1 121 ? 15.123 -4.520 2.074 1.00 98.25 121 LEU A O 1
ATOM 966 N N . ASN A 1 122 ? 14.531 -4.697 4.224 1.00 97.56 122 ASN A N 1
ATOM 967 C CA . ASN A 1 122 ? 14.225 -3.273 4.375 1.00 97.56 122 ASN A CA 1
ATOM 968 C C . ASN A 1 122 ? 15.462 -2.389 4.145 1.00 97.56 122 ASN A C 1
ATOM 970 O O . ASN A 1 122 ? 15.380 -1.391 3.429 1.00 97.56 122 ASN A O 1
ATOM 974 N N . GLU A 1 123 ? 16.602 -2.744 4.736 1.00 97.38 123 GLU A N 1
ATOM 975 C CA . GLU A 1 123 ? 17.869 -2.032 4.552 1.00 97.38 123 GLU A CA 1
ATOM 976 C C . GLU A 1 123 ? 18.302 -2.047 3.086 1.00 97.38 123 GLU A C 1
ATOM 978 O O . GLU A 1 123 ? 18.655 -1.002 2.546 1.00 97.38 123 GLU A O 1
ATOM 983 N N . HIS A 1 124 ? 18.193 -3.197 2.422 1.00 98.31 124 HIS A N 1
ATOM 984 C CA . HIS A 1 124 ? 18.503 -3.347 1.006 1.00 98.31 124 HIS A CA 1
ATOM 985 C C . HIS A 1 124 ? 17.628 -2.445 0.123 1.00 98.31 124 HIS A C 1
ATOM 987 O O . HIS A 1 124 ? 18.143 -1.686 -0.697 1.00 98.31 124 HIS A O 1
ATOM 993 N N . VAL A 1 125 ? 16.306 -2.441 0.329 1.00 98.38 125 VAL A N 1
ATOM 994 C CA . VAL A 1 125 ? 15.392 -1.581 -0.443 1.00 98.38 125 VAL A CA 1
ATOM 995 C C . VAL A 1 125 ? 15.647 -0.091 -0.182 1.00 98.38 125 VAL A C 1
ATOM 997 O O . VAL A 1 125 ? 15.495 0.732 -1.091 1.00 98.38 125 VAL A O 1
ATOM 1000 N N . ALA A 1 126 ? 16.041 0.273 1.041 1.00 98.00 126 ALA A N 1
ATOM 1001 C CA . ALA A 1 126 ? 16.346 1.652 1.423 1.00 98.00 126 ALA A CA 1
ATOM 1002 C C . ALA A 1 126 ? 17.622 2.209 0.763 1.00 98.00 126 ALA A C 1
ATOM 1004 O O . ALA A 1 126 ? 17.828 3.420 0.784 1.00 98.00 126 ALA A O 1
ATOM 1005 N N . GLN A 1 127 ? 18.463 1.365 0.153 1.00 98.19 127 GLN A N 1
ATOM 1006 C CA . GLN A 1 127 ? 19.658 1.811 -0.579 1.00 98.19 127 GLN A CA 1
ATOM 1007 C C . GLN A 1 127 ? 19.330 2.488 -1.919 1.00 98.19 127 GLN A C 1
ATOM 1009 O O . GLN A 1 127 ? 20.187 3.152 -2.500 1.00 98.19 127 GLN A O 1
ATOM 1014 N N . VAL A 1 128 ? 18.108 2.329 -2.428 1.00 98.31 128 VAL A N 1
ATOM 1015 C CA . VAL A 1 128 ? 17.665 2.984 -3.664 1.00 98.31 128 VAL A CA 1
ATOM 1016 C C . VAL A 1 128 ? 17.349 4.456 -3.385 1.00 98.31 128 VAL A C 1
ATOM 1018 O O . VAL A 1 128 ? 16.595 4.769 -2.462 1.00 98.31 128 VAL A O 1
ATOM 1021 N N . GLU A 1 129 ? 17.868 5.375 -4.208 1.00 97.12 129 GLU A N 1
ATOM 1022 C CA . GLU A 1 129 ? 17.590 6.813 -4.072 1.00 97.12 129 GLU A CA 1
ATOM 1023 C C . GLU A 1 129 ? 16.079 7.080 -4.006 1.00 97.12 129 GLU A C 1
ATOM 1025 O O . GLU A 1 129 ? 15.307 6.527 -4.781 1.00 97.12 129 GLU A O 1
ATOM 1030 N N . GLY A 1 130 ? 15.634 7.917 -3.066 1.00 96.19 130 GLY A N 1
ATOM 1031 C CA . GLY A 1 130 ? 14.211 8.223 -2.871 1.00 96.19 130 GLY A CA 1
ATOM 1032 C C . GLY A 1 130 ? 13.431 7.185 -2.052 1.00 96.19 130 GLY A C 1
ATOM 1033 O O . GLY A 1 130 ? 12.284 7.446 -1.672 1.00 96.19 130 GLY A O 1
ATOM 1034 N N . ASN A 1 131 ? 14.026 6.040 -1.697 1.00 97.94 131 ASN A N 1
ATOM 1035 C CA . ASN A 1 131 ? 13.432 5.123 -0.727 1.00 97.94 131 ASN A CA 1
ATOM 1036 C C . ASN A 1 131 ? 13.804 5.517 0.704 1.00 97.94 131 ASN A C 1
ATOM 1038 O O . ASN A 1 131 ? 14.890 5.246 1.200 1.00 97.94 131 ASN A O 1
ATOM 1042 N N . GLY A 1 132 ? 12.846 6.126 1.401 1.00 95.62 132 GLY A N 1
ATOM 1043 C CA . GLY A 1 132 ? 12.888 6.222 2.858 1.00 95.62 132 GLY A CA 1
ATOM 1044 C C . GLY A 1 132 ? 12.395 4.941 3.541 1.00 95.62 132 GLY A C 1
ATOM 1045 O O . GLY A 1 132 ? 11.911 4.008 2.897 1.00 95.62 132 GLY A O 1
ATOM 1046 N N . ARG A 1 133 ? 12.414 4.946 4.881 1.00 94.12 133 ARG A N 1
ATOM 1047 C CA . ARG A 1 133 ? 11.950 3.832 5.732 1.00 94.12 133 ARG A CA 1
ATOM 1048 C C . ARG A 1 133 ? 10.566 3.296 5.353 1.00 94.12 133 ARG A C 1
ATOM 1050 O O . ARG A 1 133 ? 10.374 2.085 5.373 1.00 94.12 133 ARG A O 1
ATOM 1057 N N . TRP A 1 134 ? 9.623 4.187 5.034 1.00 95.31 134 TRP A N 1
ATOM 1058 C CA . TRP A 1 134 ? 8.256 3.817 4.650 1.00 95.31 134 TRP A CA 1
ATOM 1059 C C . TRP A 1 134 ? 8.219 3.028 3.335 1.00 95.31 134 TRP A C 1
ATOM 1061 O O . TRP A 1 134 ? 7.567 1.993 3.261 1.00 95.31 134 TRP A O 1
ATOM 1071 N N . ALA A 1 135 ? 8.962 3.475 2.319 1.00 97.38 135 ALA A N 1
ATOM 1072 C CA . ALA A 1 135 ? 8.998 2.801 1.024 1.00 97.38 135 ALA A CA 1
ATOM 1073 C C . ALA A 1 135 ? 9.642 1.418 1.145 1.00 97.38 135 ALA A C 1
ATOM 1075 O O . ALA A 1 135 ? 9.116 0.451 0.611 1.00 97.38 135 ALA A O 1
ATOM 1076 N N . ALA A 1 136 ? 10.728 1.317 1.916 1.00 97.62 136 ALA A N 1
ATOM 1077 C CA . ALA A 1 136 ? 11.344 0.038 2.243 1.00 97.62 136 ALA A CA 1
ATOM 1078 C C . ALA A 1 136 ? 10.375 -0.917 2.960 1.00 97.62 136 ALA A C 1
ATOM 1080 O O . ALA A 1 136 ? 10.267 -2.075 2.562 1.00 97.62 136 ALA A O 1
ATOM 1081 N N . TYR A 1 137 ? 9.619 -0.413 3.947 1.00 96.88 137 TYR A N 1
ATOM 1082 C CA . TYR A 1 137 ? 8.605 -1.194 4.666 1.00 96.88 137 TYR A CA 1
ATOM 1083 C C . TYR A 1 137 ? 7.555 -1.755 3.714 1.00 96.88 137 TYR A C 1
ATOM 1085 O O . TYR A 1 137 ? 7.310 -2.958 3.702 1.00 96.88 137 TYR A O 1
ATOM 1093 N N . LYS A 1 138 ? 6.955 -0.888 2.891 1.00 97.44 138 LYS A N 1
ATOM 1094 C CA . LYS A 1 138 ? 5.869 -1.283 1.991 1.00 97.44 138 LYS A CA 1
ATOM 1095 C C . LYS A 1 138 ? 6.351 -2.200 0.868 1.00 97.44 138 LYS A C 1
ATOM 1097 O O . LYS A 1 138 ? 5.647 -3.146 0.537 1.00 97.44 138 LYS A O 1
ATOM 1102 N N . THR A 1 139 ? 7.564 -2.013 0.343 1.00 98.44 139 THR A N 1
ATOM 1103 C CA . THR A 1 139 ? 8.153 -2.975 -0.603 1.00 98.44 139 THR A CA 1
ATOM 1104 C C . THR A 1 139 ? 8.370 -4.344 0.041 1.00 98.44 139 THR A C 1
ATOM 1106 O O . THR A 1 139 ? 8.011 -5.344 -0.570 1.00 98.44 139 THR A O 1
ATOM 1109 N N . ALA A 1 140 ? 8.912 -4.415 1.263 1.00 98.12 140 ALA A N 1
ATOM 1110 C CA . ALA A 1 140 ? 9.107 -5.688 1.963 1.00 98.12 140 ALA A CA 1
ATOM 1111 C C . ALA A 1 140 ? 7.770 -6.383 2.283 1.00 98.12 140 ALA A C 1
ATOM 1113 O O . ALA A 1 140 ? 7.640 -7.596 2.125 1.00 98.12 140 ALA A O 1
ATOM 1114 N N . GLU A 1 141 ? 6.751 -5.612 2.669 1.00 97.75 141 GLU A N 1
ATOM 1115 C CA . GLU A 1 141 ? 5.403 -6.123 2.915 1.00 97.75 141 GLU A CA 1
ATOM 1116 C C . GLU A 1 141 ? 4.749 -6.675 1.636 1.00 97.75 141 GLU A C 1
ATOM 1118 O O . GLU A 1 141 ? 4.194 -7.773 1.643 1.00 97.75 141 GLU A O 1
ATOM 1123 N N . LEU A 1 142 ? 4.858 -5.958 0.513 1.00 98.50 142 LEU A N 1
ATOM 1124 C CA . LEU A 1 142 ? 4.396 -6.434 -0.794 1.00 98.50 142 LEU A CA 1
ATOM 1125 C C . LEU A 1 142 ? 5.190 -7.657 -1.267 1.00 98.50 142 LEU A C 1
ATOM 1127 O O . LEU A 1 142 ? 4.599 -8.598 -1.792 1.00 98.50 142 LEU A O 1
ATOM 1131 N N . ALA A 1 143 ? 6.503 -7.696 -1.044 1.00 98.50 143 ALA A N 1
ATOM 1132 C CA . ALA A 1 143 ? 7.313 -8.870 -1.349 1.00 98.50 143 ALA A CA 1
ATOM 1133 C C . ALA A 1 143 ? 6.782 -10.111 -0.615 1.00 98.50 143 ALA A C 1
ATOM 1135 O O . ALA A 1 143 ? 6.601 -11.159 -1.230 1.00 98.50 143 ALA A O 1
ATOM 1136 N N . GLN A 1 144 ? 6.432 -9.973 0.665 1.00 98.06 144 GLN A N 1
ATOM 1137 C CA . GLN A 1 144 ? 5.813 -11.044 1.441 1.00 98.06 144 GLN A CA 1
ATOM 1138 C C . GLN A 1 144 ? 4.413 -11.414 0.924 1.00 98.06 144 GLN A C 1
ATOM 1140 O O . GLN A 1 144 ? 4.134 -12.570 0.618 1.00 98.06 144 GLN A O 1
ATOM 1145 N N . LYS A 1 145 ? 3.503 -10.436 0.857 1.00 97.81 145 LYS A N 1
ATOM 1146 C CA . LYS A 1 145 ? 2.058 -10.680 0.703 1.00 97.81 145 LYS A CA 1
ATOM 1147 C C . LYS A 1 145 ? 1.619 -10.871 -0.750 1.00 97.81 145 LYS A C 1
ATOM 1149 O O . LYS A 1 145 ? 0.579 -11.490 -1.000 1.00 97.81 145 LYS A O 1
ATOM 1154 N N . VAL A 1 146 ? 2.385 -10.332 -1.698 1.00 98.56 146 VAL A N 1
ATOM 1155 C CA . VAL A 1 146 ? 2.079 -10.338 -3.137 1.00 98.56 146 VAL A CA 1
ATOM 1156 C C . VAL A 1 146 ? 3.017 -11.255 -3.913 1.00 98.56 146 VAL A C 1
ATOM 1158 O O . VAL A 1 146 ? 2.534 -11.990 -4.772 1.00 98.56 146 VAL A O 1
ATOM 1161 N N . LEU A 1 147 ? 4.317 -11.239 -3.600 1.00 98.50 147 LEU A N 1
ATOM 1162 C CA . LEU A 1 147 ? 5.341 -12.007 -4.323 1.00 98.50 147 LEU A CA 1
ATOM 1163 C C . LEU A 1 147 ? 5.752 -13.311 -3.624 1.00 98.50 147 LEU A C 1
ATOM 1165 O O . LEU A 1 147 ? 6.624 -14.012 -4.125 1.00 98.50 147 LEU A O 1
ATOM 1169 N N . ASP A 1 148 ? 5.120 -13.642 -2.494 1.00 97.94 148 ASP A N 1
ATOM 1170 C CA . ASP A 1 148 ? 5.356 -14.877 -1.742 1.00 97.94 148 ASP A CA 1
ATOM 1171 C C . ASP A 1 148 ? 6.821 -15.043 -1.256 1.00 97.94 148 ASP A C 1
ATOM 1173 O O . ASP A 1 148 ? 7.297 -16.159 -1.046 1.00 97.94 148 ASP A O 1
ATOM 1177 N N . VAL A 1 149 ? 7.545 -13.934 -1.029 1.00 97.81 149 VAL A N 1
ATOM 1178 C CA . VAL A 1 149 ? 8.878 -13.961 -0.398 1.00 97.81 149 VAL A CA 1
ATOM 1179 C C . VAL A 1 149 ? 8.735 -14.409 1.064 1.00 97.81 149 VAL A C 1
ATOM 1181 O O . VAL A 1 149 ? 7.940 -13.812 1.796 1.00 97.81 149 VAL A O 1
ATOM 1184 N N . PRO A 1 150 ? 9.505 -15.411 1.539 1.00 96.88 150 PRO A N 1
ATOM 1185 C CA . PRO A 1 150 ? 9.340 -16.018 2.863 1.00 96.88 150 PRO A CA 1
ATOM 1186 C C . PRO A 1 150 ? 9.938 -15.155 3.988 1.00 96.88 150 PRO A C 1
ATOM 1188 O O . PRO A 1 150 ? 10.757 -15.612 4.781 1.00 96.88 150 PRO A O 1
ATOM 1191 N N . THR A 1 151 ? 9.544 -13.886 4.049 1.00 95.19 151 THR A N 1
ATOM 1192 C CA . THR A 1 151 ? 9.908 -12.960 5.120 1.00 95.19 151 THR A CA 1
ATOM 1193 C C . THR A 1 151 ? 8.778 -12.833 6.139 1.00 95.19 151 THR A C 1
ATOM 1195 O O . THR A 1 151 ? 7.626 -13.167 5.859 1.00 95.19 151 THR A O 1
ATOM 1198 N N . VAL A 1 152 ? 9.097 -12.364 7.344 1.00 94.69 152 VAL A N 1
ATOM 1199 C CA . VAL A 1 152 ? 8.131 -12.155 8.428 1.00 94.69 152 VAL A CA 1
ATOM 1200 C C . VAL A 1 152 ? 8.330 -10.763 8.997 1.00 94.69 152 VAL A C 1
ATOM 1202 O O . VAL A 1 152 ? 9.426 -10.431 9.445 1.00 94.69 152 VAL A O 1
ATOM 1205 N N . VAL A 1 153 ? 7.261 -9.966 9.020 1.00 93.94 153 VAL A N 1
ATOM 1206 C CA . VAL A 1 153 ? 7.271 -8.609 9.573 1.00 93.94 153 VAL A CA 1
ATOM 1207 C C . VAL A 1 153 ? 7.818 -8.619 11.004 1.00 93.94 153 VAL A C 1
ATOM 1209 O O . VAL A 1 153 ? 7.198 -9.149 11.926 1.00 93.94 153 VAL A O 1
ATOM 1212 N N . ALA A 1 154 ? 8.997 -8.027 11.204 1.00 93.31 154 ALA A N 1
ATOM 1213 C CA . ALA A 1 154 ? 9.678 -8.065 12.500 1.00 93.31 154 ALA A CA 1
ATOM 1214 C C . ALA A 1 154 ? 9.270 -6.913 13.437 1.00 93.31 154 ALA A C 1
ATOM 1216 O O . ALA A 1 154 ? 9.459 -7.008 14.656 1.00 93.31 154 ALA A O 1
ATOM 1217 N N . ASP A 1 155 ? 8.730 -5.821 12.890 1.00 92.94 155 ASP A N 1
ATOM 1218 C CA . ASP A 1 155 ? 8.379 -4.596 13.614 1.00 92.94 155 ASP A CA 1
ATOM 1219 C C . ASP A 1 155 ? 7.120 -3.917 13.051 1.00 92.94 155 ASP A C 1
ATOM 1221 O O . ASP A 1 155 ? 6.696 -4.173 11.925 1.00 92.94 155 ASP A O 1
ATOM 1225 N N . ALA A 1 156 ? 6.520 -3.030 13.847 1.00 93.00 156 ALA A N 1
ATOM 1226 C CA . ALA A 1 156 ? 5.328 -2.278 13.456 1.00 93.00 156 ALA A CA 1
ATOM 1227 C C . ALA A 1 156 ? 5.679 -0.953 12.760 1.00 93.00 156 ALA A C 1
ATOM 1229 O O . ALA A 1 156 ? 4.969 0.035 12.922 1.00 93.00 156 ALA A O 1
ATOM 1230 N N . GLY A 1 157 ? 6.829 -0.865 12.085 1.00 92.19 157 GLY A N 1
ATOM 1231 C CA . GLY A 1 157 ? 7.193 0.303 11.282 1.00 92.19 157 GLY A CA 1
ATOM 1232 C C . GLY A 1 157 ? 7.280 1.616 12.065 1.00 92.19 157 GLY A C 1
ATOM 1233 O O . GLY A 1 157 ? 7.246 2.686 11.461 1.00 92.19 157 GLY A O 1
ATOM 1234 N N . HIS A 1 158 ? 7.387 1.580 13.402 1.00 94.19 158 HIS A N 1
ATOM 1235 C CA . HIS A 1 158 ? 7.285 2.793 14.219 1.00 94.19 158 HIS A CA 1
ATOM 1236 C C . HIS A 1 158 ? 8.401 3.784 13.916 1.00 94.19 158 HIS A C 1
ATOM 1238 O O . HIS A 1 158 ? 8.151 4.983 13.974 1.00 94.19 158 HIS A O 1
ATOM 1244 N N . ALA A 1 159 ? 9.620 3.337 13.605 1.00 91.94 159 ALA A N 1
ATOM 1245 C CA . ALA A 1 159 ? 10.765 4.207 13.319 1.00 91.94 159 ALA A CA 1
ATOM 1246 C C . ALA A 1 159 ? 10.454 5.211 12.191 1.00 91.94 159 ALA A C 1
ATOM 1248 O O . ALA A 1 159 ? 10.095 4.823 11.086 1.00 91.94 159 ALA A O 1
ATOM 1249 N N . HIS A 1 160 ? 10.575 6.512 12.481 1.00 90.81 160 HIS A N 1
ATOM 1250 C CA . HIS A 1 160 ? 10.261 7.620 11.567 1.00 90.81 160 HIS A CA 1
ATOM 1251 C C . HIS A 1 160 ? 8.828 7.649 10.996 1.00 90.81 160 HIS A C 1
ATOM 1253 O O . HIS A 1 160 ? 8.536 8.467 10.125 1.00 90.81 160 HIS A O 1
ATOM 1259 N N . SER A 1 161 ? 7.910 6.829 11.519 1.00 88.88 161 SER A N 1
ATOM 1260 C CA . SER A 1 161 ? 6.492 6.836 11.157 1.00 88.88 161 SER A CA 1
ATOM 1261 C C . SER A 1 161 ? 5.653 7.486 12.255 1.00 88.88 161 SER A C 1
ATOM 1263 O O . SER A 1 161 ? 5.843 7.229 13.444 1.00 88.88 161 SER A O 1
ATOM 1265 N N . THR A 1 162 ? 4.714 8.355 11.874 1.00 90.62 162 THR A N 1
ATOM 1266 C CA . THR A 1 162 ? 3.842 9.056 12.838 1.00 90.62 162 THR A CA 1
ATOM 1267 C C . THR A 1 162 ? 2.441 8.461 12.934 1.00 90.62 162 THR A C 1
ATOM 1269 O O . THR A 1 162 ? 1.808 8.614 13.977 1.00 90.62 162 THR A O 1
ATOM 1272 N N . GLY A 1 163 ? 1.965 7.780 11.888 1.00 92.06 163 GLY A N 1
ATOM 1273 C CA . GLY A 1 163 ? 0.630 7.177 11.816 1.00 92.06 163 GLY A CA 1
ATOM 1274 C C . GLY A 1 163 ? 0.369 6.147 12.918 1.00 92.06 163 GLY A C 1
ATOM 1275 O O . GLY A 1 163 ? -0.415 6.439 13.827 1.00 92.06 163 GLY A O 1
ATOM 1276 N N . PRO A 1 164 ? 1.066 4.997 12.920 1.00 94.44 164 PRO A N 1
ATOM 1277 C CA . PRO A 1 164 ? 0.839 3.931 13.892 1.00 94.44 164 PRO A CA 1
ATOM 1278 C C . PRO A 1 164 ? 1.130 4.380 15.325 1.00 94.44 164 PRO A C 1
ATOM 1280 O O . PRO A 1 164 ? 0.434 3.970 16.248 1.00 94.44 164 PRO A O 1
ATOM 1283 N N . ARG A 1 165 ? 2.092 5.290 15.540 1.00 95.69 165 ARG A N 1
ATOM 1284 C CA . ARG A 1 165 ? 2.364 5.871 16.866 1.00 95.69 165 ARG A CA 1
ATOM 1285 C C . ARG A 1 165 ? 1.189 6.661 17.406 1.00 95.69 165 ARG A C 1
ATOM 1287 O O . ARG A 1 165 ? 0.816 6.493 18.563 1.00 95.69 165 ARG A O 1
ATOM 1294 N N . ARG A 1 166 ? 0.628 7.548 16.580 1.00 96.06 166 ARG A N 1
ATOM 1295 C CA . ARG A 1 166 ? -0.522 8.363 16.974 1.00 96.06 166 ARG A CA 1
ATOM 1296 C C . ARG A 1 166 ? -1.744 7.479 17.197 1.00 96.06 166 ARG A C 1
ATOM 1298 O O . ARG A 1 166 ? -2.418 7.667 18.202 1.00 96.06 166 ARG A O 1
ATOM 1305 N N . GLY A 1 167 ? -1.948 6.465 16.355 1.00 96.94 167 GLY A N 1
ATOM 1306 C CA . GLY A 1 167 ? -2.966 5.434 16.565 1.00 96.94 167 GLY A CA 1
ATOM 1307 C C . GLY A 1 167 ? -2.803 4.707 17.899 1.00 96.94 167 GLY A C 1
ATOM 1308 O O . GLY A 1 167 ? -3.744 4.609 18.682 1.00 96.94 167 GLY A O 1
ATOM 1309 N N . LEU A 1 168 ? -1.584 4.262 18.210 1.00 97.56 168 LEU A N 1
ATOM 1310 C CA . LEU A 1 168 ? -1.269 3.555 19.452 1.00 97.56 168 LEU A CA 1
ATOM 1311 C C . LEU A 1 168 ? -1.442 4.459 20.684 1.00 97.56 168 LEU A C 1
ATOM 1313 O O . LEU A 1 168 ? -1.932 4.002 21.717 1.00 97.56 168 LEU A O 1
ATOM 1317 N N . ALA A 1 169 ? -1.113 5.749 20.572 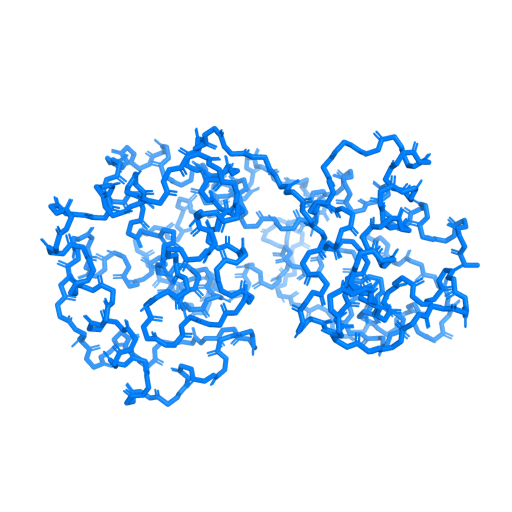1.00 97.25 169 ALA A N 1
ATOM 1318 C CA . ALA A 1 169 ? -1.283 6.734 21.641 1.00 97.25 169 ALA A CA 1
ATOM 1319 C C . ALA A 1 169 ? -2.757 6.988 22.009 1.00 97.25 169 ALA A C 1
ATOM 1321 O O . ALA A 1 169 ? -3.042 7.313 23.161 1.00 97.25 169 ALA A O 1
ATOM 1322 N N . LEU A 1 170 ? -3.704 6.760 21.087 1.00 97.12 170 LEU A N 1
ATOM 1323 C CA . LEU A 1 170 ? -5.145 6.778 21.396 1.00 97.12 170 LEU A CA 1
ATOM 1324 C C . LEU A 1 170 ? -5.557 5.647 22.353 1.00 97.12 170 LEU A C 1
ATOM 1326 O O . LEU A 1 170 ? -6.595 5.732 23.013 1.00 97.12 170 LEU A O 1
ATOM 1330 N N . LEU A 1 171 ? -4.773 4.568 22.407 1.00 97.62 171 LEU A N 1
ATOM 1331 C CA . LEU A 1 171 ? -5.026 3.392 23.242 1.00 97.62 171 LEU A CA 1
ATOM 1332 C C . LEU A 1 171 ? -4.186 3.404 24.523 1.00 97.62 171 LEU A C 1
ATOM 1334 O O . LEU A 1 171 ? -4.627 2.889 25.551 1.00 97.62 171 LEU A O 1
ATOM 1338 N N . TYR A 1 172 ? -2.990 3.994 24.463 1.00 97.31 172 TYR A N 1
ATOM 1339 C CA . TYR A 1 172 ? -2.018 4.036 25.552 1.00 97.31 172 TYR A CA 1
ATOM 1340 C C . TYR A 1 172 ? -1.507 5.482 25.753 1.00 97.31 172 TYR A C 1
ATOM 1342 O O . TYR A 1 172 ? -0.562 5.898 25.088 1.00 97.31 172 TYR A O 1
ATOM 1350 N N . PRO A 1 173 ? -2.070 6.260 26.699 1.00 91.75 173 PRO A N 1
ATOM 1351 C CA . PRO A 1 173 ? -1.777 7.697 26.841 1.00 91.75 173 PRO A CA 1
ATOM 1352 C C . PRO A 1 173 ? -0.350 8.076 27.280 1.00 91.75 173 PRO A C 1
ATOM 1354 O O . PRO A 1 173 ? -0.015 9.255 27.308 1.00 91.75 173 PRO A O 1
ATOM 1357 N N . ARG A 1 174 ? 0.492 7.109 27.672 1.00 94.62 174 ARG A N 1
ATOM 1358 C CA . ARG A 1 174 ? 1.839 7.339 28.239 1.00 94.62 174 ARG A CA 1
ATOM 1359 C C . ARG A 1 174 ? 2.951 6.687 27.411 1.00 94.62 174 ARG A C 1
ATOM 1361 O O . ARG A 1 174 ? 3.897 6.129 27.961 1.00 94.62 174 ARG A O 1
ATOM 1368 N N . LEU A 1 175 ? 2.806 6.689 26.088 1.00 95.88 175 LEU A N 1
ATOM 1369 C CA . LEU A 1 175 ? 3.834 6.168 25.187 1.00 95.88 175 LEU A CA 1
ATOM 1370 C C . LEU A 1 175 ? 4.965 7.179 24.974 1.00 95.88 175 LEU A C 1
ATOM 1372 O O . LEU A 1 175 ? 4.718 8.387 24.986 1.00 95.88 175 LEU A O 1
ATOM 1376 N N . PRO A 1 176 ? 6.195 6.707 24.715 1.00 95.62 176 PRO A N 1
ATOM 1377 C CA . PRO A 1 176 ? 7.261 7.592 24.277 1.00 95.62 176 PRO A CA 1
ATOM 1378 C C . PRO A 1 176 ? 6.927 8.197 22.904 1.00 95.62 176 PRO A C 1
ATOM 1380 O O . PRO A 1 176 ? 6.403 7.522 22.018 1.00 95.62 176 PRO A O 1
ATOM 1383 N N . ALA A 1 177 ? 7.266 9.473 22.716 1.00 90.94 177 ALA A N 1
ATOM 1384 C CA . ALA A 1 177 ? 7.072 10.184 21.448 1.00 90.94 177 ALA A CA 1
ATOM 1385 C C . ALA A 1 177 ? 8.329 10.191 20.551 1.00 90.94 177 ALA A C 1
ATOM 1387 O O . ALA A 1 177 ? 8.256 10.560 19.377 1.00 90.94 177 ALA A O 1
ATOM 1388 N N . GLY A 1 178 ? 9.484 9.800 21.103 1.00 91.25 178 GLY A N 1
ATOM 1389 C CA . GLY A 1 178 ? 10.792 9.907 20.459 1.00 91.25 178 GLY A CA 1
ATOM 1390 C C . GLY A 1 178 ? 11.033 8.918 19.314 1.00 91.25 178 GLY A C 1
ATOM 1391 O O . GLY A 1 178 ? 10.242 8.021 19.037 1.00 91.25 178 GLY A O 1
ATOM 1392 N N . ASN A 1 179 ? 12.145 9.113 18.603 1.00 94.94 179 ASN A N 1
ATOM 1393 C CA . ASN A 1 179 ? 12.625 8.236 17.525 1.00 94.94 179 ASN A CA 1
ATOM 1394 C C . ASN A 1 179 ? 13.870 7.430 17.927 1.00 94.94 179 ASN A C 1
ATOM 1396 O O . ASN A 1 179 ? 14.476 6.782 17.078 1.00 94.94 179 ASN A O 1
ATOM 1400 N N . ARG A 1 180 ? 14.280 7.477 19.200 1.00 96.12 180 ARG A N 1
ATOM 1401 C CA . ARG A 1 180 ? 15.464 6.741 19.654 1.00 96.12 180 ARG A CA 1
ATOM 1402 C C . ARG A 1 180 ? 15.171 5.239 19.609 1.00 96.12 180 ARG A C 1
ATOM 1404 O O . ARG A 1 180 ? 14.039 4.860 19.910 1.00 96.12 180 ARG A O 1
ATOM 1411 N N . PRO A 1 181 ? 16.162 4.371 19.342 1.00 95.25 181 PRO A N 1
ATOM 1412 C CA . PRO A 1 181 ? 15.952 2.922 19.282 1.00 95.25 181 PRO A CA 1
ATOM 1413 C C . PRO A 1 181 ? 15.201 2.346 20.493 1.00 95.25 181 PRO A C 1
ATOM 1415 O O . PRO A 1 181 ? 14.299 1.529 20.326 1.00 95.25 181 PRO A O 1
ATOM 1418 N N . VAL A 1 182 ? 15.498 2.832 21.704 1.00 96.81 182 VAL A N 1
ATOM 1419 C CA . VAL A 1 182 ? 14.796 2.428 22.935 1.00 96.81 182 VAL A CA 1
ATOM 1420 C C . VAL A 1 182 ? 13.306 2.795 22.923 1.00 96.81 182 VAL A C 1
ATOM 1422 O O . VAL A 1 182 ? 12.471 1.991 23.332 1.00 96.81 182 VAL A O 1
ATOM 1425 N N . ASP A 1 183 ? 12.951 3.971 22.399 1.00 96.88 183 ASP A N 1
ATOM 1426 C CA . ASP A 1 183 ? 11.560 4.418 22.297 1.00 96.88 183 ASP A CA 1
ATOM 1427 C C . ASP A 1 183 ? 10.798 3.538 21.287 1.00 96.88 183 ASP A C 1
ATOM 1429 O O . ASP A 1 183 ? 9.679 3.102 21.558 1.00 96.88 183 ASP A O 1
ATOM 1433 N N . ILE A 1 184 ? 11.436 3.202 20.156 1.00 96.31 184 ILE A N 1
ATOM 1434 C CA . ILE A 1 184 ? 10.871 2.308 19.130 1.00 96.31 184 ILE A CA 1
ATOM 1435 C C . ILE A 1 184 ? 10.611 0.912 19.692 1.00 96.31 184 ILE A C 1
ATOM 1437 O O . ILE A 1 184 ? 9.517 0.377 19.526 1.00 96.31 184 ILE A O 1
ATOM 1441 N N . GLN A 1 185 ? 11.570 0.343 20.426 1.00 95.75 185 GLN A N 1
ATOM 1442 C CA . GLN A 1 185 ? 11.410 -0.975 21.046 1.00 95.75 185 GLN A CA 1
ATOM 1443 C C . GLN A 1 185 ? 10.230 -1.021 22.026 1.00 95.75 185 GLN A C 1
ATOM 1445 O O . GLN A 1 185 ? 9.533 -2.037 22.115 1.00 95.75 185 GLN A O 1
ATOM 1450 N N . VAL A 1 186 ? 9.984 0.070 22.761 1.00 97.25 186 VAL A N 1
ATOM 1451 C CA . VAL A 1 186 ? 8.808 0.189 23.631 1.00 97.25 186 VAL A CA 1
ATOM 1452 C C . VAL A 1 186 ? 7.527 0.193 22.795 1.00 97.25 186 VAL A C 1
ATOM 1454 O O . VAL A 1 186 ? 6.626 -0.597 23.080 1.00 97.25 186 VAL A O 1
ATOM 1457 N N . LEU A 1 187 ? 7.446 1.009 21.742 1.00 97.44 187 LEU A N 1
ATOM 1458 C CA . LEU A 1 187 ? 6.277 1.076 20.852 1.00 97.44 187 LEU A CA 1
ATOM 1459 C C . LEU A 1 187 ? 5.971 -0.278 20.183 1.00 97.44 187 LEU A C 1
ATOM 1461 O O . LEU A 1 187 ? 4.823 -0.737 20.196 1.00 97.44 187 LEU A O 1
ATOM 1465 N N . ASP A 1 188 ? 6.997 -0.977 19.691 1.00 96.69 188 ASP A N 1
ATOM 1466 C CA . ASP A 1 188 ? 6.865 -2.324 19.126 1.00 96.69 188 ASP A CA 1
ATOM 1467 C C . ASP A 1 188 ? 6.356 -3.327 20.169 1.00 96.69 188 ASP A C 1
ATOM 1469 O O . ASP A 1 188 ? 5.497 -4.160 19.876 1.00 96.69 188 ASP A O 1
ATOM 1473 N N . ARG A 1 189 ? 6.831 -3.248 21.419 1.00 97.25 189 ARG A N 1
ATOM 1474 C CA . ARG A 1 189 ? 6.353 -4.112 22.511 1.00 97.25 189 ARG A CA 1
ATOM 1475 C C . ARG A 1 189 ? 4.866 -3.899 22.794 1.00 97.25 189 ARG A C 1
ATOM 1477 O O . ARG A 1 189 ? 4.140 -4.878 22.980 1.00 97.25 189 ARG A O 1
ATOM 1484 N N . TYR A 1 190 ? 4.408 -2.647 22.818 1.00 98.06 190 TYR A N 1
ATOM 1485 C CA . TYR A 1 190 ? 2.986 -2.331 22.980 1.00 98.06 190 TYR A CA 1
ATOM 1486 C C . TYR A 1 190 ? 2.158 -2.844 21.800 1.00 98.06 190 TYR A C 1
ATOM 1488 O O . TYR A 1 190 ? 1.106 -3.442 22.022 1.00 98.06 190 TYR A O 1
ATOM 1496 N N . THR A 1 191 ? 2.662 -2.709 20.573 1.00 97.75 191 THR A N 1
ATOM 1497 C CA . THR A 1 191 ? 1.972 -3.208 19.374 1.00 97.75 191 THR A CA 1
ATOM 1498 C C . THR A 1 191 ? 1.881 -4.734 19.368 1.00 97.75 191 THR A C 1
ATOM 1500 O O . THR A 1 191 ? 0.803 -5.277 19.165 1.00 97.75 191 THR A O 1
ATOM 1503 N N . ARG A 1 192 ? 2.950 -5.458 19.734 1.00 97.56 192 ARG A N 1
ATOM 1504 C CA . ARG A 1 192 ? 2.902 -6.926 19.901 1.00 97.56 192 ARG A CA 1
ATOM 1505 C C . ARG A 1 192 ? 1.948 -7.368 21.012 1.00 97.56 192 ARG A C 1
ATOM 1507 O O . ARG A 1 192 ? 1.314 -8.416 20.923 1.00 97.56 192 ARG A O 1
ATOM 1514 N N . ARG A 1 193 ? 1.842 -6.600 22.103 1.00 97.75 193 ARG A N 1
ATOM 1515 C CA . ARG A 1 193 ? 0.847 -6.864 23.157 1.00 97.75 193 ARG A CA 1
ATOM 1516 C C . ARG A 1 193 ? -0.575 -6.667 22.633 1.00 97.75 193 ARG A C 1
ATOM 1518 O O . ARG A 1 193 ? -1.450 -7.446 22.996 1.00 97.75 193 ARG A O 1
ATOM 1525 N N . LEU A 1 194 ? -0.792 -5.639 21.820 1.00 98.06 194 LEU A N 1
ATOM 1526 C CA . LEU A 1 194 ? -2.073 -5.363 21.184 1.00 98.06 194 LEU A CA 1
ATOM 1527 C C . LEU A 1 194 ? -2.457 -6.474 20.200 1.00 98.06 194 LEU A C 1
ATOM 1529 O O . LEU A 1 194 ? -3.543 -7.023 20.337 1.00 98.06 194 LEU A O 1
ATOM 1533 N N . ALA A 1 195 ? -1.536 -6.875 19.322 1.00 97.88 195 ALA A N 1
ATOM 1534 C CA . ALA A 1 195 ? -1.699 -7.981 18.378 1.00 97.88 195 ALA A CA 1
ATOM 1535 C C . ALA A 1 195 ? -2.137 -9.277 19.082 1.00 97.88 195 ALA A C 1
ATOM 1537 O O . ALA A 1 195 ? -3.192 -9.830 18.784 1.00 97.88 195 ALA A O 1
ATOM 1538 N N . ARG A 1 196 ? -1.420 -9.677 20.145 1.00 97.75 196 ARG A N 1
ATOM 1539 C CA . ARG A 1 196 ? -1.793 -10.845 20.965 1.00 97.75 196 ARG A CA 1
ATOM 1540 C C . ARG A 1 196 ? -3.183 -10.744 21.585 1.00 97.75 196 ARG A C 1
ATOM 1542 O O . ARG A 1 196 ? -3.857 -11.756 21.706 1.00 97.75 196 ARG A O 1
ATOM 1549 N N . ARG A 1 197 ? -3.609 -9.549 22.005 1.00 97.75 197 ARG A N 1
ATOM 1550 C CA . ARG A 1 197 ? -4.967 -9.357 22.536 1.00 97.75 197 ARG A CA 1
ATOM 1551 C C . ARG A 1 197 ? -6.009 -9.540 21.444 1.00 97.75 197 ARG A C 1
ATOM 1553 O O . ARG A 1 197 ? -7.006 -10.188 21.714 1.00 97.75 197 ARG A O 1
ATOM 1560 N N . LEU A 1 198 ? -5.759 -8.984 20.257 1.00 97.56 198 LEU A N 1
ATOM 1561 C CA . LEU A 1 198 ? -6.623 -9.098 19.079 1.00 97.56 198 LEU A CA 1
ATOM 1562 C C . LEU A 1 198 ? -6.718 -10.528 18.528 1.00 97.56 198 LEU A C 1
ATOM 1564 O O . LEU A 1 198 ? -7.654 -10.818 17.792 1.00 97.56 198 LEU A O 1
ATOM 1568 N N . GLY A 1 199 ? -5.762 -11.401 18.866 1.00 97.31 199 GLY A N 1
ATOM 1569 C CA . GLY A 1 199 ? -5.587 -12.679 18.174 1.00 97.31 199 GLY A CA 1
ATOM 1570 C C . GLY A 1 199 ? -5.012 -12.507 16.764 1.00 97.31 199 GLY A C 1
ATOM 1571 O O . GLY A 1 199 ? -5.152 -13.403 15.943 1.00 97.31 199 GLY A O 1
ATOM 1572 N N . GLU A 1 200 ? -4.382 -11.362 16.486 1.00 97.31 200 GLU A N 1
ATOM 1573 C CA . GLU A 1 200 ? -3.768 -11.049 15.197 1.00 97.31 200 GLU A CA 1
ATOM 1574 C C . GLU A 1 200 ? -2.288 -11.445 15.221 1.00 97.31 200 GLU A C 1
ATOM 1576 O O . GLU A 1 200 ? -1.527 -10.996 16.085 1.00 97.31 200 GLU A O 1
ATOM 1581 N N . ALA A 1 201 ? -1.886 -12.301 14.283 1.00 95.38 201 ALA A N 1
ATOM 1582 C CA . ALA A 1 201 ? -0.507 -12.757 14.152 1.00 95.38 201 ALA A CA 1
ATOM 1583 C C . ALA A 1 201 ? 0.336 -11.774 13.327 1.00 95.38 201 ALA A C 1
ATOM 1585 O O . ALA A 1 201 ? 1.534 -11.627 13.585 1.00 95.38 201 ALA A O 1
ATOM 1586 N N . ASP A 1 202 ? -0.282 -11.080 12.367 1.00 95.50 202 ASP A N 1
ATOM 1587 C CA . ASP A 1 202 ? 0.391 -10.104 11.519 1.00 95.50 202 ASP A CA 1
ATOM 1588 C C . ASP A 1 202 ? 0.468 -8.732 12.207 1.00 95.50 202 ASP A C 1
ATOM 1590 O O . ASP A 1 202 ? -0.463 -7.925 12.217 1.00 95.50 202 ASP A O 1
ATOM 1594 N N . ILE A 1 203 ? 1.635 -8.435 12.773 1.00 96.31 203 ILE A N 1
ATOM 1595 C CA . ILE A 1 203 ? 1.939 -7.125 13.359 1.00 96.31 203 ILE A CA 1
ATOM 1596 C C . ILE A 1 203 ? 1.831 -5.973 12.341 1.00 96.31 203 ILE A C 1
ATOM 1598 O O . ILE A 1 203 ? 1.470 -4.866 12.749 1.00 96.31 203 ILE A O 1
ATOM 1602 N N . GLY A 1 204 ? 2.094 -6.206 11.051 1.00 95.75 204 GLY A N 1
ATOM 1603 C CA . GLY A 1 204 ? 1.911 -5.201 9.998 1.00 95.75 204 GLY A CA 1
ATOM 1604 C C . GLY A 1 204 ? 0.436 -4.842 9.807 1.00 95.75 204 GLY A C 1
ATOM 1605 O O . GLY A 1 204 ? 0.078 -3.671 9.713 1.00 95.75 204 GLY A O 1
ATOM 1606 N N . GLN A 1 205 ? -0.454 -5.830 9.905 1.00 97.00 205 GLN A N 1
ATOM 1607 C CA . GLN A 1 205 ? -1.901 -5.603 9.863 1.00 97.00 205 GLN A CA 1
ATOM 1608 C C . GLN A 1 205 ? -2.389 -4.745 11.045 1.00 97.00 205 GLN A C 1
ATOM 1610 O O . GLN A 1 205 ? -3.230 -3.855 10.888 1.00 97.00 205 GLN A O 1
ATOM 1615 N N . VAL A 1 206 ? -1.827 -4.962 12.240 1.00 98.00 206 VAL A N 1
ATOM 1616 C CA . VAL A 1 206 ? -2.101 -4.125 13.423 1.00 98.00 206 VAL A CA 1
ATOM 1617 C C . VAL A 1 206 ? -1.570 -2.701 13.233 1.00 98.00 206 VAL A C 1
ATOM 1619 O O . VAL A 1 206 ? -2.265 -1.749 13.589 1.00 98.00 206 VAL A O 1
ATOM 1622 N N . GLU A 1 207 ? -0.367 -2.542 12.671 1.00 97.00 207 GLU A N 1
ATOM 1623 C CA . GLU A 1 207 ? 0.236 -1.244 12.333 1.00 97.00 207 GLU A CA 1
ATOM 1624 C C . GLU A 1 207 ? -0.672 -0.429 11.412 1.00 97.00 207 GLU A C 1
ATOM 1626 O O . GLU A 1 207 ? -1.033 0.701 11.758 1.00 97.00 207 GLU A O 1
ATOM 1631 N N . THR A 1 208 ? -1.105 -1.023 10.301 1.00 97.31 208 THR A N 1
ATOM 1632 C CA . THR A 1 208 ? -1.925 -0.325 9.308 1.00 97.31 208 THR A CA 1
ATOM 1633 C C . THR A 1 208 ? -3.282 0.037 9.909 1.00 97.31 208 THR A C 1
ATOM 1635 O O . THR A 1 208 ? -3.691 1.197 9.866 1.00 97.31 208 THR A O 1
ATOM 1638 N N . SER A 1 209 ? -3.895 -0.880 10.664 1.00 98.31 209 SER A N 1
ATOM 1639 C CA . SER A 1 209 ? -5.139 -0.602 11.387 1.00 98.31 209 SER A CA 1
ATOM 1640 C C . SER A 1 209 ? -5.024 0.540 12.414 1.00 98.31 209 SER A C 1
ATOM 1642 O O . SER A 1 209 ? -5.971 1.309 12.606 1.00 98.31 209 SER A O 1
ATOM 1644 N N . LEU A 1 210 ? -3.869 0.700 13.077 1.00 98.25 210 LEU A N 1
ATOM 1645 C CA . LEU A 1 210 ? -3.597 1.838 13.969 1.00 98.25 210 LEU A CA 1
ATOM 1646 C C . LEU A 1 210 ? -3.434 3.151 13.194 1.00 98.25 210 LEU A C 1
ATOM 1648 O O . LEU A 1 210 ? -3.923 4.191 13.647 1.00 98.25 210 LEU A O 1
ATOM 1652 N N . CYS A 1 211 ? -2.752 3.117 12.049 1.00 97.50 211 CYS A N 1
ATOM 1653 C CA . CYS A 1 211 ? -2.620 4.271 11.163 1.00 97.50 211 CYS A CA 1
ATOM 1654 C C . CYS A 1 211 ? -3.998 4.752 10.677 1.00 97.50 211 CYS A C 1
ATOM 1656 O O . CYS A 1 211 ? -4.310 5.947 10.755 1.00 97.50 211 CYS A O 1
ATOM 1658 N N . ASP A 1 212 ? -4.862 3.819 10.282 1.00 98.06 212 ASP A N 1
ATOM 1659 C CA . ASP A 1 212 ? -6.203 4.138 9.801 1.00 98.06 212 ASP A CA 1
ATOM 1660 C C . ASP A 1 212 ? -7.129 4.580 10.928 1.00 98.06 212 ASP A C 1
ATOM 1662 O O . ASP A 1 212 ? -7.893 5.523 10.738 1.00 98.06 212 ASP A O 1
ATOM 1666 N N . LEU A 1 213 ? -7.017 3.998 12.132 1.00 98.12 213 LEU A N 1
ATOM 1667 C CA . LEU A 1 213 ? -7.732 4.498 13.314 1.00 98.12 213 LEU A CA 1
ATOM 1668 C C . LEU A 1 213 ? -7.383 5.972 13.560 1.00 98.12 213 LEU A C 1
ATOM 1670 O O . LEU A 1 213 ? -8.262 6.801 13.805 1.00 98.12 213 LEU A O 1
ATOM 1674 N N . HIS A 1 214 ? -6.098 6.319 13.495 1.00 97.88 214 HIS A N 1
ATOM 1675 C CA . HIS A 1 214 ? -5.662 7.705 13.641 1.00 97.88 214 HIS A CA 1
ATOM 1676 C C . HIS A 1 214 ? -6.290 8.612 12.571 1.00 97.88 214 HIS A C 1
ATOM 1678 O O . HIS A 1 214 ? -6.816 9.680 12.892 1.00 97.88 214 HIS A O 1
ATOM 1684 N N . SER A 1 215 ? -6.317 8.172 11.314 1.00 97.88 215 SER A N 1
ATOM 1685 C CA . SER A 1 215 ? -6.971 8.905 10.221 1.00 97.88 215 SER A CA 1
ATOM 1686 C C . SER A 1 215 ? -8.497 9.004 10.394 1.00 97.88 215 SER A C 1
ATOM 1688 O O . SER A 1 215 ? -9.075 10.066 10.143 1.00 97.88 215 SER A O 1
ATOM 1690 N N . LEU A 1 216 ? -9.150 7.954 10.898 1.00 98.12 216 LEU A N 1
ATOM 1691 C CA . LEU A 1 216 ? -10.579 7.893 11.218 1.00 98.12 216 LEU A CA 1
ATOM 1692 C C . LEU A 1 216 ? -10.946 8.916 12.302 1.00 98.12 216 LEU A C 1
ATOM 1694 O O . LEU A 1 216 ? -11.878 9.699 12.121 1.00 98.12 216 LEU A O 1
ATOM 1698 N N . THR A 1 217 ? -10.177 8.983 13.399 1.00 98.00 217 THR A N 1
ATOM 1699 C CA . THR A 1 217 ? -10.420 9.961 14.482 1.00 98.00 217 THR A CA 1
ATOM 1700 C C . THR A 1 217 ? -10.290 11.416 14.024 1.00 98.00 217 THR A C 1
ATOM 1702 O O . THR A 1 217 ? -10.907 12.299 14.614 1.00 98.00 217 THR A O 1
ATOM 1705 N N . ARG A 1 218 ? -9.537 11.677 12.947 1.00 97.94 218 ARG A N 1
ATOM 1706 C CA . ARG A 1 218 ? -9.381 13.009 12.335 1.00 97.94 218 ARG A CA 1
ATOM 1707 C C . ARG A 1 218 ? 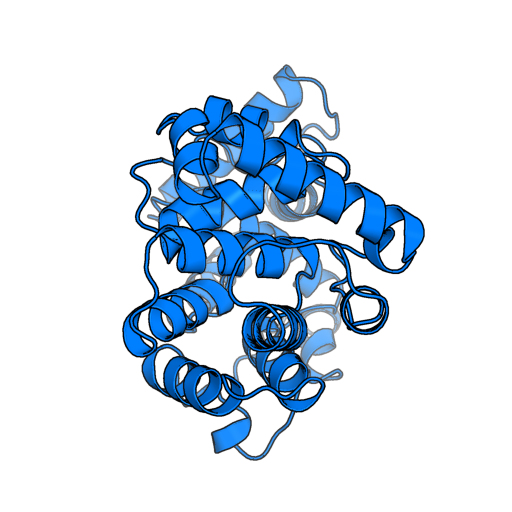-10.395 13.326 11.241 1.00 97.94 218 ARG A C 1
ATOM 1709 O O . ARG A 1 218 ? -10.341 14.399 10.648 1.00 97.94 218 ARG A O 1
ATOM 1716 N N . GLY A 1 219 ? -11.308 12.406 10.953 1.00 97.69 219 GLY A N 1
ATOM 1717 C CA . GLY A 1 219 ? -12.297 12.591 9.902 1.00 97.69 219 GLY A CA 1
ATOM 1718 C C . GLY A 1 219 ? -11.692 12.524 8.497 1.00 97.69 219 GLY A C 1
ATOM 1719 O O . GLY A 1 219 ? -12.112 13.255 7.598 1.00 97.69 219 GLY A O 1
ATOM 1720 N N . HIS A 1 220 ? -10.646 11.716 8.313 1.00 97.81 220 HIS A N 1
ATOM 1721 C CA . HIS A 1 220 ? -9.949 11.544 7.033 1.00 97.81 220 HIS A CA 1
ATOM 1722 C C . HIS A 1 220 ? -10.122 10.151 6.429 1.00 97.81 220 HIS A C 1
ATOM 1724 O O . HIS A 1 220 ? -9.707 9.944 5.288 1.00 97.81 220 HIS A O 1
ATOM 1730 N N . TYR A 1 221 ? -10.763 9.236 7.154 1.00 98.31 221 TYR A N 1
ATOM 1731 C CA . TYR A 1 221 ? -10.913 7.833 6.784 1.00 98.31 221 TYR A CA 1
ATOM 1732 C C . TYR A 1 221 ? -12.310 7.322 7.157 1.00 98.31 221 TYR A C 1
ATOM 1734 O O . TYR A 1 221 ? -12.964 7.887 8.031 1.00 98.31 221 TYR A O 1
ATOM 1742 N N . TYR A 1 222 ? -12.767 6.270 6.485 1.00 98.25 222 TYR A N 1
ATOM 1743 C CA . TYR A 1 222 ? -13.956 5.480 6.818 1.00 98.25 222 TYR A CA 1
ATOM 1744 C C . TYR A 1 222 ? -13.739 4.048 6.315 1.00 98.25 222 TYR A C 1
ATOM 1746 O O . TYR A 1 222 ? -12.857 3.813 5.498 1.00 98.25 222 TYR A O 1
ATOM 1754 N N . LEU A 1 223 ? -14.555 3.097 6.764 1.00 98.19 223 LEU A N 1
ATOM 1755 C CA . LEU A 1 223 ? -14.440 1.707 6.327 1.00 98.19 223 LEU A CA 1
ATOM 1756 C C . LEU A 1 223 ? -14.834 1.538 4.846 1.00 98.19 223 LEU A C 1
ATOM 1758 O O . LEU A 1 223 ? -15.985 1.795 4.467 1.00 98.19 223 LEU A O 1
ATOM 1762 N N . GLY A 1 224 ? -13.891 1.087 4.026 1.00 98.12 224 GLY A N 1
ATOM 1763 C CA . GLY A 1 224 ? -13.970 1.014 2.567 1.00 98.12 224 GLY A CA 1
ATOM 1764 C C . GLY A 1 224 ? -13.257 2.163 1.850 1.00 98.12 224 GLY A C 1
ATOM 1765 O O . GLY A 1 224 ? -13.370 2.268 0.629 1.00 98.12 224 GLY A O 1
ATOM 1766 N N . HIS A 1 225 ? -12.579 3.056 2.580 1.00 98.31 225 HIS A N 1
ATOM 1767 C CA . HIS A 1 225 ? -11.926 4.228 1.999 1.00 98.31 225 HIS A CA 1
ATOM 1768 C C . HIS A 1 225 ? -10.895 3.842 0.939 1.00 98.31 225 HIS A C 1
ATOM 1770 O O . HIS A 1 225 ? -10.892 4.430 -0.144 1.00 98.31 225 HIS A O 1
ATOM 1776 N N . ASP A 1 226 ? -10.035 2.866 1.229 1.00 98.31 226 ASP A N 1
ATOM 1777 C CA . ASP A 1 226 ? -8.950 2.499 0.319 1.00 98.31 226 ASP A CA 1
ATOM 1778 C C . ASP A 1 226 ? -9.462 1.672 -0.862 1.00 98.31 226 ASP A C 1
ATOM 1780 O O . ASP A 1 226 ? -8.951 1.794 -1.978 1.00 98.31 226 ASP A O 1
ATOM 1784 N N . ILE A 1 227 ? -10.543 0.911 -0.664 1.00 98.62 227 ILE A N 1
ATOM 1785 C CA . ILE A 1 227 ? -11.267 0.241 -1.751 1.00 98.62 227 ILE A CA 1
ATOM 1786 C C . ILE A 1 227 ? -11.855 1.271 -2.729 1.00 98.62 227 ILE A C 1
ATOM 1788 O O . ILE A 1 227 ? -11.685 1.129 -3.947 1.00 98.62 227 ILE A O 1
ATOM 1792 N N . ASP A 1 228 ? -12.505 2.314 -2.213 1.00 98.56 228 ASP A N 1
ATOM 1793 C CA . ASP A 1 228 ? -13.078 3.407 -3.005 1.00 98.56 228 ASP A CA 1
ATOM 1794 C C . ASP A 1 228 ? -11.970 4.236 -3.690 1.00 98.56 228 ASP A C 1
ATOM 1796 O O . ASP A 1 228 ? -12.055 4.559 -4.878 1.00 98.56 228 ASP A O 1
ATOM 1800 N N . ALA A 1 229 ? -10.874 4.530 -2.982 1.00 98.50 229 ALA A N 1
ATOM 1801 C CA . ALA A 1 229 ? -9.717 5.222 -3.546 1.00 98.50 229 ALA A CA 1
ATOM 1802 C C . ALA A 1 229 ? -9.089 4.424 -4.697 1.00 98.50 229 ALA A C 1
ATOM 1804 O O . ALA A 1 229 ? -8.809 4.988 -5.754 1.00 98.50 229 ALA A O 1
ATOM 1805 N N . MET A 1 230 ? -8.922 3.109 -4.539 1.00 98.62 230 MET A N 1
ATOM 1806 C CA . MET A 1 230 ? -8.402 2.230 -5.587 1.00 98.62 230 MET A CA 1
ATOM 1807 C C . MET A 1 230 ? -9.296 2.225 -6.839 1.00 98.62 230 MET A C 1
ATOM 1809 O O . MET A 1 230 ? -8.770 2.260 -7.950 1.00 98.62 230 MET A O 1
ATOM 1813 N N . GLN A 1 231 ? -10.627 2.242 -6.688 1.00 98.62 231 GLN A N 1
ATOM 1814 C CA . GLN A 1 231 ? -11.560 2.377 -7.819 1.00 98.62 231 GLN A CA 1
ATOM 1815 C C . GLN A 1 231 ? -11.275 3.669 -8.595 1.00 98.62 231 GLN A C 1
ATOM 1817 O O . GLN A 1 231 ? -11.081 3.655 -9.809 1.00 98.62 231 GLN A O 1
ATOM 1822 N N . GLN A 1 232 ? -11.183 4.791 -7.875 1.00 98.38 232 GLN A N 1
ATOM 1823 C CA . GLN A 1 232 ? -10.912 6.096 -8.468 1.00 98.38 232 GLN A CA 1
ATOM 1824 C C . GLN A 1 232 ? -9.551 6.137 -9.175 1.00 98.38 232 GLN A C 1
ATOM 1826 O O . GLN A 1 232 ? -9.427 6.754 -10.231 1.00 98.38 232 GLN A O 1
ATOM 1831 N N . GLN A 1 233 ? -8.530 5.493 -8.605 1.00 98.62 233 GLN A N 1
ATOM 1832 C CA . GLN A 1 233 ? -7.198 5.411 -9.201 1.00 98.62 233 GLN A CA 1
ATOM 1833 C C . GLN A 1 233 ? -7.220 4.700 -10.559 1.00 98.62 233 GLN A C 1
ATOM 1835 O O . GLN A 1 233 ? -6.631 5.218 -11.508 1.00 98.62 233 GLN A O 1
ATOM 1840 N N . LEU A 1 234 ? -7.924 3.565 -10.645 1.00 98.69 234 LEU A N 1
ATOM 1841 C CA . LEU A 1 234 ? -8.069 2.763 -11.865 1.00 98.69 234 LEU A CA 1
ATOM 1842 C C . LEU A 1 234 ? -8.875 3.483 -12.951 1.00 98.69 234 LEU A C 1
ATOM 1844 O O . LEU A 1 234 ? -8.503 3.431 -14.120 1.00 98.69 234 LEU A O 1
ATOM 1848 N N . THR A 1 235 ? -9.950 4.182 -12.576 1.00 98.38 235 THR A N 1
ATOM 1849 C CA . THR A 1 235 ? -10.766 4.952 -13.528 1.00 98.38 235 THR A CA 1
ATOM 1850 C C . THR A 1 235 ? -10.042 6.205 -14.021 1.00 98.38 235 THR A C 1
ATOM 1852 O O . THR A 1 235 ? -10.185 6.592 -15.176 1.00 98.38 235 THR A O 1
ATOM 1855 N N . ARG A 1 236 ? -9.254 6.861 -13.158 1.00 98.38 236 ARG A N 1
ATOM 1856 C CA . ARG A 1 236 ? -8.536 8.097 -13.508 1.00 98.38 236 ARG A CA 1
ATOM 1857 C C . ARG A 1 236 ? -7.369 7.858 -14.465 1.00 98.38 236 ARG A C 1
ATOM 1859 O O . ARG A 1 236 ? -7.056 8.745 -15.253 1.00 98.38 236 ARG A O 1
ATOM 1866 N N . VAL A 1 237 ? -6.691 6.720 -14.341 1.00 98.56 237 VAL A N 1
ATOM 1867 C CA . VAL A 1 237 ? -5.524 6.367 -15.159 1.00 98.56 237 VAL A CA 1
ATOM 1868 C C . VAL A 1 237 ? -5.752 4.968 -15.733 1.00 98.56 237 VAL A C 1
ATOM 1870 O O . VAL A 1 237 ? -5.285 3.986 -15.151 1.00 98.56 237 VAL A O 1
ATOM 1873 N N . PRO A 1 238 ? -6.535 4.855 -16.821 1.00 98.25 238 PRO A N 1
ATOM 1874 C CA . PRO A 1 238 ? -6.802 3.570 -17.444 1.00 98.25 238 PRO A CA 1
ATOM 1875 C C . PRO A 1 238 ? -5.556 3.019 -18.154 1.00 98.25 238 PRO A C 1
ATOM 1877 O O . PRO A 1 238 ? -4.668 3.761 -18.569 1.00 98.25 238 PRO A O 1
ATOM 1880 N N . SER A 1 239 ? -5.514 1.699 -18.298 1.00 97.88 239 SER A N 1
ATOM 1881 C CA . SER A 1 239 ? -4.486 0.928 -18.999 1.00 97.88 239 SER A CA 1
ATOM 1882 C C . SER A 1 239 ? -5.097 -0.370 -19.533 1.00 97.88 239 SER A C 1
ATOM 1884 O O . SER A 1 239 ? -6.215 -0.730 -19.150 1.00 97.88 239 SER A O 1
ATOM 1886 N N . ASP A 1 240 ? -4.339 -1.130 -20.319 1.00 96.44 240 ASP A N 1
ATOM 1887 C CA . ASP A 1 240 ? -4.766 -2.448 -20.812 1.00 96.44 240 ASP A CA 1
ATOM 1888 C C . ASP A 1 240 ? -5.017 -3.454 -19.671 1.00 96.44 240 ASP A C 1
ATOM 1890 O O . ASP A 1 240 ? -5.793 -4.398 -19.814 1.00 96.44 240 ASP A O 1
ATOM 1894 N N . LEU A 1 241 ? -4.437 -3.217 -18.488 1.00 96.88 241 LEU A N 1
ATOM 1895 C CA . LEU A 1 241 ? -4.662 -4.027 -17.288 1.00 96.88 241 LEU A CA 1
ATOM 1896 C C . LEU A 1 241 ? -5.843 -3.554 -16.429 1.00 96.88 241 LEU A C 1
ATOM 1898 O O . LEU A 1 241 ? -6.172 -4.205 -15.435 1.00 96.88 241 LEU A O 1
ATOM 1902 N N . THR A 1 242 ? -6.515 -2.452 -16.774 1.00 98.19 242 THR A N 1
ATOM 1903 C CA . THR A 1 242 ? -7.608 -1.908 -15.951 1.00 98.19 242 THR A CA 1
ATOM 1904 C C . THR A 1 242 ? -8.774 -2.889 -15.827 1.00 98.19 242 THR A C 1
ATOM 1906 O O . THR A 1 242 ? -9.300 -3.071 -14.728 1.00 98.19 242 THR A O 1
ATOM 1909 N N . ALA A 1 243 ? -9.145 -3.580 -16.908 1.00 98.00 243 ALA A N 1
ATOM 1910 C CA . ALA A 1 243 ? -10.198 -4.597 -16.865 1.00 98.00 243 ALA A CA 1
ATOM 1911 C C . ALA A 1 243 ? -9.821 -5.769 -15.940 1.00 98.00 243 ALA A C 1
ATOM 1913 O O . ALA A 1 243 ? -10.621 -6.176 -15.095 1.00 98.00 243 ALA A O 1
ATOM 1914 N N . ALA A 1 244 ? -8.576 -6.251 -16.031 1.00 98.06 244 ALA A N 1
ATOM 1915 C CA . ALA A 1 244 ? -8.055 -7.294 -15.149 1.00 98.06 244 ALA A CA 1
ATOM 1916 C C . ALA A 1 244 ? -8.038 -6.846 -13.677 1.00 98.06 244 ALA A C 1
ATOM 1918 O O . ALA A 1 244 ? -8.374 -7.626 -12.787 1.00 98.06 244 ALA A O 1
ATOM 1919 N N . ALA A 1 245 ? -7.721 -5.578 -13.403 1.00 98.50 245 ALA A N 1
ATOM 1920 C CA . ALA A 1 245 ? -7.752 -5.023 -12.053 1.00 98.50 245 ALA A CA 1
ATOM 1921 C C . ALA A 1 245 ? -9.176 -4.941 -11.476 1.00 98.50 245 ALA A C 1
ATOM 1923 O O . ALA A 1 245 ? -9.380 -5.274 -10.308 1.00 98.50 245 ALA A O 1
ATOM 1924 N N . PHE A 1 246 ? -10.180 -4.562 -12.273 1.00 98.62 246 PHE A N 1
ATOM 1925 C CA . PHE A 1 246 ? -11.582 -4.604 -11.836 1.00 98.62 246 PHE A CA 1
ATOM 1926 C C . PHE A 1 246 ? -12.087 -6.036 -11.617 1.00 98.62 246 PHE A C 1
ATOM 1928 O O . PHE A 1 246 ? -12.768 -6.297 -10.624 1.00 98.62 246 PHE A O 1
ATOM 1935 N N . ALA A 1 247 ? -11.698 -6.988 -12.469 1.00 98.44 247 ALA A N 1
ATOM 1936 C CA . ALA A 1 247 ? -11.988 -8.405 -12.246 1.00 98.44 247 ALA A CA 1
ATOM 1937 C C . ALA A 1 247 ? -11.343 -8.916 -10.942 1.00 98.44 247 ALA A C 1
ATOM 1939 O O . ALA A 1 247 ? -12.001 -9.566 -10.127 1.00 98.44 247 ALA A O 1
ATOM 1940 N N . ALA A 1 248 ? -10.086 -8.542 -10.687 1.00 98.56 248 ALA A N 1
ATOM 1941 C CA . ALA A 1 248 ? -9.377 -8.855 -9.452 1.00 98.56 248 ALA A CA 1
ATOM 1942 C C . ALA A 1 248 ? -10.073 -8.267 -8.214 1.00 98.56 248 ALA A C 1
ATOM 1944 O O . ALA A 1 248 ? -10.248 -8.973 -7.219 1.00 98.56 248 ALA A O 1
ATOM 1945 N N . ARG A 1 249 ? -10.525 -7.005 -8.271 1.00 98.56 249 ARG A N 1
ATOM 1946 C CA . ARG A 1 249 ? -11.332 -6.378 -7.209 1.00 98.56 249 ARG A CA 1
ATOM 1947 C C . ARG A 1 249 ? -12.601 -7.175 -6.932 1.00 98.56 249 ARG A C 1
ATOM 1949 O O . ARG A 1 249 ? -12.840 -7.546 -5.786 1.00 98.56 249 ARG A O 1
ATOM 1956 N N . ALA A 1 250 ? -13.362 -7.505 -7.974 1.00 98.50 250 ALA A N 1
ATOM 1957 C CA . ALA A 1 250 ? -14.584 -8.297 -7.870 1.00 98.50 250 ALA A CA 1
ATOM 1958 C C . ALA A 1 250 ? -14.359 -9.695 -7.267 1.00 98.50 250 ALA A C 1
ATOM 1960 O O . ALA A 1 250 ? -15.216 -10.194 -6.541 1.00 98.50 250 ALA A O 1
ATOM 1961 N N . ALA A 1 251 ? -13.213 -10.318 -7.549 1.00 98.38 251 ALA A N 1
ATOM 1962 C CA . ALA A 1 251 ? -12.860 -11.637 -7.030 1.00 98.38 251 ALA A CA 1
ATOM 1963 C C . ALA A 1 251 ? -12.313 -11.612 -5.591 1.00 98.38 251 ALA A C 1
ATOM 1965 O O . ALA A 1 251 ? -12.326 -12.637 -4.903 1.00 98.38 251 ALA A O 1
ATOM 1966 N N . ARG A 1 252 ? -11.759 -10.480 -5.137 1.00 98.06 252 ARG A N 1
ATOM 1967 C CA . ARG A 1 252 ? -10.991 -10.404 -3.883 1.00 98.06 252 ARG A CA 1
ATOM 1968 C C . ARG A 1 252 ? -11.608 -9.530 -2.807 1.00 98.06 252 ARG A C 1
ATOM 1970 O O . ARG A 1 252 ? -11.244 -9.715 -1.649 1.00 98.06 252 ARG A O 1
ATOM 1977 N N . LEU A 1 253 ? -12.524 -8.631 -3.135 1.00 98.38 253 LEU A N 1
ATOM 1978 C CA . LEU A 1 253 ? -13.116 -7.703 -2.175 1.00 98.38 253 LEU A CA 1
ATOM 1979 C C . LEU A 1 253 ? -14.615 -7.991 -1.994 1.00 98.38 253 LEU A C 1
ATOM 1981 O O . LEU A 1 253 ? -15.262 -8.467 -2.930 1.00 98.38 253 LEU A O 1
ATOM 1985 N N . PRO A 1 254 ? -15.194 -7.725 -0.810 1.00 97.81 254 PRO A N 1
ATOM 1986 C CA . PRO A 1 254 ? -16.616 -7.953 -0.582 1.00 97.81 254 PRO A CA 1
ATOM 1987 C C . PRO A 1 254 ? -17.484 -7.053 -1.468 1.00 97.81 254 PRO A C 1
ATOM 1989 O O . PRO A 1 254 ? -17.260 -5.846 -1.549 1.00 97.81 254 PRO A O 1
ATOM 1992 N N . ALA A 1 255 ? -18.524 -7.622 -2.081 1.00 97.94 255 ALA A N 1
ATOM 1993 C CA . ALA A 1 255 ? -19.370 -6.913 -3.045 1.00 97.94 255 ALA A CA 1
ATOM 1994 C C . ALA A 1 255 ? -20.020 -5.634 -2.483 1.00 97.94 255 ALA A C 1
ATOM 1996 O O . ALA A 1 255 ? -20.148 -4.656 -3.213 1.00 97.94 255 ALA A O 1
ATOM 1997 N N . ALA A 1 256 ? -20.360 -5.615 -1.188 1.00 97.56 256 ALA A N 1
ATOM 1998 C CA . ALA A 1 256 ? -20.938 -4.455 -0.501 1.00 97.56 256 ALA A CA 1
ATOM 1999 C C . ALA A 1 256 ? -20.016 -3.217 -0.471 1.00 97.56 256 ALA A C 1
ATOM 2001 O O . ALA A 1 256 ? -20.477 -2.116 -0.189 1.00 97.56 256 ALA A O 1
ATOM 2002 N N . TYR A 1 257 ? -18.724 -3.387 -0.768 1.00 98.00 257 TYR A N 1
ATOM 2003 C CA . TYR A 1 257 ? -17.722 -2.320 -0.790 1.00 98.00 257 TYR A CA 1
ATOM 2004 C C . TYR A 1 257 ? -17.241 -1.978 -2.208 1.00 98.00 257 TYR A C 1
ATOM 2006 O O . TYR A 1 257 ? -16.340 -1.160 -2.365 1.00 98.00 257 TYR A O 1
ATOM 2014 N N . LEU A 1 258 ? -17.837 -2.562 -3.253 1.00 98.31 258 LEU A N 1
ATOM 2015 C CA . LEU A 1 258 ? -17.468 -2.300 -4.646 1.00 98.31 258 LEU A CA 1
ATOM 2016 C C . LEU A 1 258 ? -18.375 -1.231 -5.264 1.00 98.31 258 LEU A C 1
ATOM 2018 O O . LEU A 1 258 ? -19.507 -1.522 -5.657 1.00 98.31 258 LEU A O 1
ATOM 2022 N N . GLY A 1 259 ? -17.866 -0.005 -5.403 1.00 97.69 259 GLY A N 1
ATOM 2023 C CA . GLY A 1 259 ? -18.631 1.103 -5.984 1.00 97.69 259 GLY A CA 1
ATOM 2024 C C . GLY A 1 259 ? -19.073 0.876 -7.415 1.00 97.69 259 GLY A C 1
ATOM 2025 O O . GLY A 1 259 ? -20.192 1.232 -7.777 1.00 97.69 259 GLY A O 1
ATOM 2026 N N . GLU A 1 260 ? -18.263 0.159 -8.189 1.00 97.88 260 GLU A N 1
ATOM 2027 C CA . GLU A 1 260 ? -18.595 -0.254 -9.549 1.00 97.88 260 GLU A CA 1
ATOM 2028 C C . GLU A 1 260 ? -19.825 -1.177 -9.622 1.00 97.88 260 GLU A C 1
ATOM 2030 O O . GLU A 1 260 ? -20.422 -1.306 -10.685 1.00 97.88 260 GLU A O 1
ATOM 2035 N N . ARG A 1 261 ? -20.229 -1.798 -8.503 1.00 97.38 261 ARG A N 1
ATOM 2036 C CA . ARG A 1 261 ? -21.459 -2.600 -8.398 1.00 97.38 261 ARG A CA 1
ATOM 2037 C C . ARG A 1 261 ? -22.601 -1.850 -7.730 1.00 97.38 261 ARG A C 1
ATOM 2039 O O . ARG A 1 261 ? -23.753 -2.069 -8.081 1.00 97.38 261 ARG A O 1
ATOM 2046 N N . GLY A 1 262 ? -22.291 -0.999 -6.757 1.00 96.31 262 GLY A N 1
ATOM 2047 C CA . GLY A 1 262 ? -23.298 -0.277 -5.983 1.00 96.31 262 GLY A CA 1
ATOM 2048 C C . GLY A 1 262 ? -23.646 1.119 -6.501 1.00 96.31 262 GLY A C 1
ATOM 2049 O O . GLY A 1 262 ? -24.387 1.835 -5.836 1.00 96.31 262 GLY A O 1
ATOM 2050 N N . GLY A 1 263 ? -23.120 1.524 -7.661 1.00 96.88 263 GLY A N 1
ATOM 2051 C CA . GLY A 1 263 ? -23.494 2.774 -8.326 1.00 96.88 263 GLY A CA 1
ATOM 2052 C C . GLY A 1 263 ? -22.851 4.035 -7.741 1.00 96.88 263 GLY A C 1
ATOM 2053 O O . GLY A 1 263 ? -23.345 5.133 -7.987 1.00 96.88 263 GLY A O 1
ATOM 2054 N N . TRP A 1 264 ? -21.754 3.911 -6.987 1.00 97.12 264 TRP A N 1
ATOM 2055 C CA . TRP A 1 264 ? -20.958 5.059 -6.538 1.00 97.12 264 TRP A CA 1
ATOM 2056 C C . TRP A 1 264 ? -19.541 5.009 -7.113 1.00 97.12 264 TRP A C 1
ATOM 2058 O O . TRP A 1 264 ? -19.057 3.978 -7.584 1.00 97.12 264 TRP A O 1
ATOM 2068 N N . SER A 1 265 ? -18.855 6.148 -7.071 1.00 96.50 265 SER A N 1
ATOM 2069 C CA . SER A 1 265 ? -17.494 6.258 -7.583 1.00 96.50 265 SER A CA 1
ATOM 2070 C C . SER A 1 265 ? -16.608 7.026 -6.621 1.00 96.50 265 SER A C 1
ATOM 2072 O O . SER A 1 265 ? -16.867 8.189 -6.312 1.00 96.50 265 SER A O 1
ATOM 2074 N N . GLY A 1 266 ? -15.508 6.389 -6.231 1.00 95.81 266 GLY A N 1
ATOM 2075 C CA . GLY A 1 266 ? -14.459 7.022 -5.453 1.00 95.81 266 GLY A CA 1
ATOM 2076 C C . GLY A 1 266 ? -14.859 7.347 -4.018 1.00 95.81 266 GLY A C 1
ATOM 2077 O O . GLY A 1 266 ? -15.861 6.878 -3.482 1.00 95.81 266 GLY A O 1
ATOM 2078 N N . VAL A 1 267 ? -13.999 8.137 -3.384 1.00 97.62 267 VAL A N 1
ATOM 2079 C CA . VAL A 1 267 ? -14.034 8.388 -1.945 1.00 97.62 267 VAL A CA 1
ATOM 2080 C C . VAL A 1 267 ? -15.192 9.304 -1.537 1.00 97.62 267 VAL A C 1
ATOM 2082 O O . VAL A 1 267 ? -15.291 10.442 -2.000 1.00 97.62 267 VAL A O 1
ATOM 2085 N N . ASP A 1 268 ? -15.990 8.857 -0.567 1.00 97.69 268 ASP A N 1
ATOM 2086 C CA . ASP A 1 268 ? -17.092 9.618 0.022 1.00 97.69 268 ASP A CA 1
ATOM 2087 C C . ASP A 1 268 ? -16.592 10.591 1.105 1.00 97.69 268 ASP A C 1
ATOM 2089 O O . ASP A 1 268 ? -16.122 10.207 2.182 1.00 97.69 268 ASP A O 1
ATOM 2093 N N . ARG A 1 269 ? -16.687 11.893 0.820 1.00 97.31 269 ARG A N 1
ATOM 2094 C CA . ARG A 1 269 ? -16.204 12.951 1.720 1.00 97.31 269 ARG A CA 1
ATOM 2095 C C . ARG A 1 269 ? -17.061 13.127 2.971 1.00 97.31 269 ARG A C 1
ATOM 2097 O O . ARG A 1 269 ? -16.520 13.562 3.987 1.00 97.31 269 ARG A O 1
ATOM 2104 N N . GLU A 1 270 ? -18.352 12.811 2.921 1.00 97.31 270 GLU A N 1
ATOM 2105 C CA . GLU A 1 270 ? -19.225 12.957 4.085 1.00 97.31 270 GLU A CA 1
ATOM 2106 C C . GLU A 1 270 ? -19.047 11.782 5.046 1.00 97.31 270 GLU A C 1
ATOM 2108 O O . GLU A 1 270 ? -18.872 12.008 6.248 1.00 97.31 270 GLU A O 1
ATOM 2113 N N . ARG A 1 271 ? -18.928 10.548 4.533 1.00 97.00 271 ARG A N 1
ATOM 2114 C CA . ARG A 1 271 ? -18.645 9.360 5.366 1.00 97.00 271 ARG A CA 1
ATOM 2115 C C . ARG A 1 271 ? -17.352 9.490 6.167 1.00 97.00 271 ARG A C 1
ATOM 2117 O O . ARG A 1 271 ? -17.326 9.095 7.333 1.00 97.00 271 ARG A O 1
ATOM 2124 N N . LYS A 1 272 ? -16.312 10.127 5.606 1.00 97.25 272 LYS A N 1
ATOM 2125 C CA . LYS A 1 272 ? -15.053 10.422 6.325 1.00 97.25 272 LYS A CA 1
ATOM 2126 C C . LYS A 1 272 ? -15.273 11.125 7.657 1.00 97.25 272 LYS A C 1
ATOM 2128 O O . LYS A 1 272 ? -14.536 10.887 8.604 1.00 97.25 272 LYS A O 1
ATOM 2133 N N . ARG A 1 273 ? -16.258 12.019 7.734 1.00 97.94 273 ARG A N 1
ATOM 2134 C CA . ARG A 1 273 ? -16.459 12.901 8.890 1.00 97.94 273 ARG A CA 1
ATOM 2135 C C . ARG A 1 273 ? -17.352 12.287 9.964 1.00 97.94 273 ARG A C 1
ATOM 2137 O O . ARG A 1 273 ? -17.384 12.818 11.072 1.00 97.94 273 ARG A O 1
ATOM 2144 N N . VAL A 1 274 ? -18.062 11.196 9.662 1.00 98.25 274 VAL A N 1
ATOM 2145 C CA . VAL A 1 274 ? -19.064 10.593 10.559 1.00 98.25 274 VAL A CA 1
ATOM 2146 C C . VAL A 1 274 ? -18.443 10.205 11.896 1.00 98.25 274 V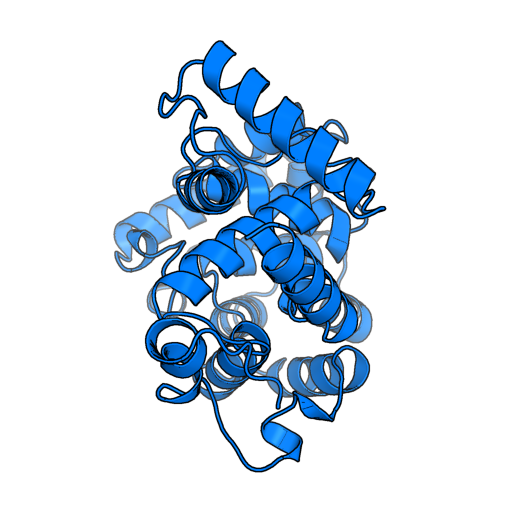AL A C 1
ATOM 2148 O O . VAL A 1 274 ? -18.933 10.641 12.934 1.00 98.25 274 VAL A O 1
ATOM 2151 N N . TYR A 1 275 ? -17.323 9.478 11.894 1.00 98.12 275 TYR A N 1
ATOM 2152 C CA . TYR A 1 275 ? -16.691 9.065 13.148 1.00 98.12 275 TYR A CA 1
ATOM 2153 C C . TYR A 1 275 ? -16.199 10.263 13.969 1.00 98.12 275 TYR A C 1
ATOM 2155 O O . TYR A 1 275 ? -16.457 10.333 15.165 1.00 98.12 275 TYR A O 1
ATOM 2163 N N . ALA A 1 276 ? -15.535 11.236 13.342 1.00 97.62 276 ALA A N 1
ATOM 2164 C CA . ALA A 1 276 ? -15.028 12.411 14.050 1.00 97.62 276 ALA A CA 1
ATOM 2165 C C . ALA A 1 276 ? -16.150 13.279 14.653 1.00 97.62 276 ALA A C 1
ATOM 2167 O O . ALA A 1 276 ? -15.960 13.874 15.708 1.00 97.62 276 ALA A O 1
ATOM 2168 N N . ARG A 1 277 ? -17.319 13.345 13.997 1.00 98.00 277 ARG A N 1
ATOM 2169 C CA . ARG A 1 277 ? -18.480 14.122 14.462 1.00 98.00 277 ARG A CA 1
ATOM 2170 C C . ARG A 1 277 ? -19.341 13.373 15.481 1.00 98.00 277 ARG A C 1
ATOM 2172 O O . ARG A 1 277 ? -19.888 14.001 16.376 1.00 98.00 277 ARG A O 1
ATOM 2179 N N . GLN A 1 278 ? -19.512 12.064 15.305 1.00 97.88 278 GLN A N 1
ATOM 2180 C CA . GLN A 1 278 ? -20.559 11.286 15.984 1.00 97.88 278 GLN A CA 1
ATOM 2181 C C . GLN A 1 278 ? -20.017 10.095 16.788 1.00 97.88 278 GLN A C 1
ATOM 2183 O O . GLN A 1 278 ? -20.768 9.461 17.520 1.00 97.88 278 GLN A O 1
ATOM 2188 N N . GLY A 1 279 ? -18.737 9.741 16.647 1.00 97.25 279 GLY A N 1
ATOM 2189 C CA . GLY A 1 279 ? -18.145 8.548 17.267 1.00 97.25 279 GLY A CA 1
ATOM 2190 C C . GLY A 1 279 ? -18.608 7.219 16.653 1.00 97.25 279 GLY A C 1
ATOM 2191 O O . GLY A 1 279 ? -18.330 6.156 17.207 1.00 97.25 279 GLY A O 1
ATOM 2192 N N . ILE A 1 280 ? -19.311 7.262 15.516 1.00 97.19 280 ILE A N 1
ATOM 2193 C CA . ILE A 1 280 ? -19.891 6.089 14.851 1.00 97.19 280 ILE A CA 1
ATOM 2194 C C . ILE A 1 280 ? -18.954 5.597 13.744 1.00 97.19 280 ILE A C 1
ATOM 2196 O O . ILE A 1 280 ? -18.558 6.357 12.860 1.00 97.19 280 ILE A O 1
ATOM 2200 N N . ILE A 1 281 ? -18.615 4.303 13.767 1.00 97.19 281 ILE A N 1
ATOM 2201 C CA . ILE A 1 281 ? -17.912 3.645 12.657 1.00 97.19 281 ILE A CA 1
ATOM 2202 C C . ILE A 1 281 ? -18.937 3.372 11.553 1.00 97.19 281 ILE A C 1
ATOM 2204 O O . ILE A 1 281 ? -19.794 2.503 11.701 1.00 97.19 281 ILE A O 1
ATOM 2208 N N . CYS A 1 282 ? -18.851 4.124 10.459 1.00 94.12 282 CYS A N 1
ATOM 2209 C CA . CYS A 1 282 ? -19.728 3.964 9.305 1.00 94.12 282 CYS A CA 1
ATOM 2210 C C . CYS A 1 282 ? -19.312 2.738 8.481 1.00 94.12 282 CYS A C 1
ATOM 2212 O O . CYS A 1 282 ? -18.278 2.753 7.808 1.00 94.12 282 CYS A O 1
ATOM 2214 N N . THR A 1 283 ? -20.128 1.687 8.521 1.00 91.62 283 THR A N 1
ATOM 2215 C CA . THR A 1 283 ? -20.115 0.619 7.513 1.00 91.62 283 THR A CA 1
ATOM 2216 C C . THR A 1 283 ? -20.872 1.088 6.265 1.00 91.62 283 THR A C 1
ATOM 2218 O O . THR A 1 283 ? -21.509 2.144 6.301 1.00 91.62 283 THR A O 1
ATOM 2221 N N . ARG A 1 284 ? -20.719 0.379 5.142 1.00 83.25 284 ARG A N 1
ATOM 2222 C CA . ARG A 1 284 ? -21.572 0.605 3.966 1.00 83.25 284 ARG A CA 1
ATOM 2223 C C . ARG A 1 284 ? -23.017 0.235 4.284 1.00 83.25 284 ARG A C 1
ATOM 2225 O O . ARG A 1 284 ? -23.202 -0.660 5.142 1.00 83.25 284 ARG A O 1
#

pLDDT: mean 97.34, std 1.84, range [83.25, 98.81]

Sequence (284 aa):
MFGTYWRWHQLQVTTRDIDPVYPVLRHVIRAAGLDRDQAVWLVVLHVAYYQLGSALAAWGAQPVPGGPRPGLLTLPTGTERRAHRDVRQFARHWAGLLGAFDRHGGPAGWLDAGGADWRRLNEHVAQVEGNGRWAAYKTAELAQKVLDVPTVVADAGHAHSTGPRRGLALLYPRLPAGNRPVDIQVLDRYTRRLARRLGEADIGQVETSLCDLHSLTRGHYYLGHDIDAMQQQLTRVPSDLTAAAFAARAARLPAAYLGERGGWSGVDRERKRVYARQGIICTR

Radius of gyration: 18.57 Å; chains: 1; bounding box: 47×32×50 Å

Foldseek 3Di:
DLVLLLVLLVLCVVQVVQPVVLLLLLLLCVVVVPDLQLSLQLLLLCLLQVFNLLSQALCQVPSFQDQDDPVSLCQHGDPNNVVSNPSVQSNQLSVLQVVLQVVQVGSNSQQCVCPQELVSQLVSVCSRRSDDSVSSNSSSVSCVRRVVRNHAPPFLSPQVDDQLVLLLCVVPVDQDPDNDPVSRVRSRVSLVVSCVVSVHPHSPSSSSSSSQSSQLLVLNHARLQVVLSNQQSCVVRPDPCSVSSVVSCVVRGDPQSHCVNVVHHHGDSVRSCCCNVPVDRDDD

InterPro domains:
  IPR040741 Amino acid:DNA transferase [PF18724] (14-221)

Secondary structure (DSSP, 8-state):
-HHHHHHHHHHHHHHT-SSTHHHHHHHHHHHTT--HHHHHHHHHHHHHH--HHHHHHHHHH-SS--PPPHHHHTS---GGGGGGGSHHHHHHHHHHHHHHHHHTTSHHHHHHHT-S-HHHHHHHHHTSTT--HHHHHHHHHHHHHTT-------S-S-TT-SHHHHHHHTT-TT-----SHHHHHHHHHHHHHHHHHHT---HHHHHHHHHHHHHHHTTS--TTHHHHHHHHHHHHS--TTHHHHHHHHHHHS-GGG-HHHHT--S--TTHHHHHHHH------